Protein AF-A0A954MV92-F1 (afdb_monomer_lite)

Structure (mmCIF, N/CA/C/O backbone):
data_AF-A0A954MV92-F1
#
_entry.id   AF-A0A954MV92-F1
#
loop_
_atom_site.group_PDB
_atom_site.id
_atom_site.type_symbol
_atom_site.label_atom_id
_atom_site.label_alt_id
_atom_site.label_comp_id
_atom_site.label_asym_id
_atom_site.label_entity_id
_atom_site.label_seq_id
_atom_site.pdbx_PDB_ins_code
_atom_site.Cartn_x
_atom_site.Cartn_y
_atom_site.Cartn_z
_atom_site.occupancy
_atom_site.B_iso_or_equiv
_atom_site.auth_seq_id
_atom_site.auth_comp_id
_atom_site.auth_asym_id
_atom_site.auth_atom_id
_atom_site.pdbx_PDB_model_num
ATOM 1 N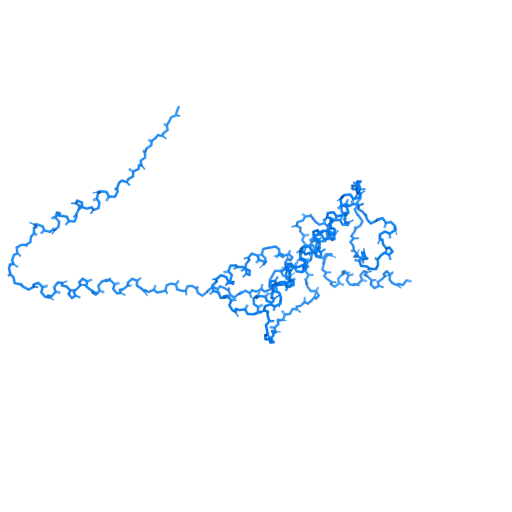 N . MET A 1 1 ? -13.192 48.068 -12.405 1.00 34.94 1 MET A N 1
ATOM 2 C CA . MET A 1 1 ? -14.269 47.411 -11.636 1.00 34.94 1 MET A CA 1
ATOM 3 C C . MET A 1 1 ? -13.689 46.927 -10.321 1.00 34.94 1 MET A C 1
ATOM 5 O O . MET A 1 1 ? -12.694 46.222 -10.346 1.00 34.94 1 MET A O 1
ATOM 9 N N . ASN A 1 2 ? -14.274 47.366 -9.212 1.00 34.81 2 ASN A N 1
ATOM 10 C CA . ASN A 1 2 ? -13.924 47.033 -7.832 1.00 34.81 2 ASN A CA 1
ATOM 11 C C . ASN A 1 2 ? -15.224 46.580 -7.153 1.00 34.81 2 ASN A C 1
ATOM 13 O O . ASN A 1 2 ? -16.259 47.200 -7.416 1.00 34.81 2 ASN A O 1
ATOM 17 N N . PRO A 1 3 ? -15.191 45.554 -6.297 1.00 47.12 3 PRO A N 1
ATOM 18 C CA . PRO A 1 3 ? -15.997 45.641 -5.090 1.00 47.12 3 PRO A CA 1
ATOM 19 C C . PRO A 1 3 ? -15.161 45.329 -3.849 1.00 47.12 3 PRO A C 1
ATOM 21 O O . PRO A 1 3 ? -14.579 44.257 -3.698 1.00 47.12 3 PRO A O 1
ATOM 24 N N . ALA A 1 4 ? -15.158 46.300 -2.943 1.00 39.56 4 ALA A N 1
ATOM 25 C CA . ALA A 1 4 ? -14.585 46.218 -1.620 1.00 39.56 4 ALA A CA 1
ATOM 26 C C . ALA A 1 4 ? -15.717 46.235 -0.575 1.00 39.56 4 ALA A C 1
ATOM 28 O O . ALA A 1 4 ? -16.714 46.926 -0.765 1.00 39.56 4 ALA A O 1
ATOM 29 N N . ILE A 1 5 ? -15.446 45.562 0.550 1.00 39.91 5 ILE A N 1
ATOM 30 C CA . ILE A 1 5 ? -16.011 45.766 1.897 1.00 39.91 5 ILE A CA 1
ATOM 31 C C . ILE A 1 5 ? -17.425 45.211 2.142 1.00 39.91 5 ILE A C 1
ATOM 33 O O . ILE A 1 5 ? -18.396 45.754 1.647 1.00 39.91 5 ILE A O 1
ATOM 37 N N . PHE A 1 6 ? -17.533 44.209 3.027 1.00 40.88 6 PHE A N 1
ATOM 38 C CA . PHE A 1 6 ? -18.289 44.348 4.283 1.00 40.88 6 PHE A CA 1
ATOM 39 C C . PHE A 1 6 ? -17.773 43.352 5.335 1.00 40.88 6 PHE A C 1
ATOM 41 O O . PHE A 1 6 ? -17.957 42.142 5.255 1.00 40.88 6 PHE A O 1
ATOM 48 N N . ARG A 1 7 ? -17.060 43.922 6.308 1.00 39.09 7 ARG A N 1
ATOM 49 C CA . ARG A 1 7 ? -16.603 43.336 7.566 1.00 39.09 7 ARG A CA 1
ATOM 50 C C . ARG A 1 7 ? -17.700 43.693 8.573 1.00 39.09 7 ARG A C 1
ATOM 52 O O . ARG A 1 7 ? -17.793 44.860 8.940 1.00 39.09 7 ARG A O 1
ATOM 59 N N . CYS A 1 8 ? -18.580 42.758 8.927 1.00 36.44 8 CYS A N 1
ATOM 60 C CA . CYS A 1 8 ? -19.615 43.014 9.936 1.00 36.44 8 CYS A CA 1
ATOM 61 C C . CYS A 1 8 ? -19.006 42.828 11.331 1.00 36.44 8 CYS A C 1
ATOM 63 O O . CYS A 1 8 ? -18.479 41.763 11.644 1.00 36.44 8 CYS A O 1
ATOM 65 N N . SER A 1 9 ? -19.015 43.918 12.098 1.00 42.22 9 SER A N 1
ATOM 66 C CA . SER A 1 9 ? -18.450 44.077 13.439 1.00 42.22 9 SER A CA 1
ATOM 67 C C . SER A 1 9 ? -19.306 43.365 14.495 1.00 42.22 9 SER A C 1
ATOM 69 O O . SER A 1 9 ? -20.531 43.455 14.460 1.00 42.22 9 SER A O 1
ATOM 71 N N . GLU A 1 10 ? -18.654 42.715 15.464 1.00 46.00 10 GLU A N 1
ATOM 72 C CA . GLU A 1 10 ? -19.240 42.134 16.689 1.00 46.00 10 GLU A CA 1
ATOM 73 C C . GLU A 1 10 ? -19.944 43.172 17.597 1.00 46.00 10 GLU A C 1
ATOM 75 O O . GLU A 1 10 ? -20.585 42.803 18.580 1.00 46.00 10 GLU A O 1
ATOM 80 N N . GLU A 1 11 ? -19.874 44.468 17.277 1.00 45.06 11 GLU A N 1
ATOM 81 C CA . GLU A 1 11 ? -20.447 45.555 18.085 1.00 45.06 11 GLU A CA 1
ATOM 82 C C . GLU A 1 11 ? -21.962 45.773 17.914 1.00 45.06 11 GLU A C 1
ATOM 84 O O . GLU A 1 11 ? -22.570 46.414 18.768 1.00 45.06 11 GLU A O 1
ATOM 89 N N . GLU A 1 12 ? -22.623 45.235 16.881 1.00 44.38 12 GLU A N 1
ATOM 90 C CA . GLU A 1 12 ? -24.084 45.416 16.732 1.00 44.38 12 GLU A CA 1
ATOM 91 C C . GLU A 1 12 ? -24.916 44.499 17.647 1.00 44.38 12 GLU A C 1
ATOM 93 O O . GLU A 1 12 ? -26.075 44.797 17.944 1.00 44.38 12 GLU A O 1
ATOM 98 N N . ILE A 1 13 ? -24.330 43.414 18.165 1.00 45.84 13 ILE A N 1
ATOM 99 C CA . ILE A 1 13 ? -25.034 42.481 19.060 1.00 45.84 13 ILE A CA 1
ATOM 100 C C . ILE A 1 13 ? -25.105 43.038 20.495 1.00 45.84 13 ILE A C 1
ATOM 102 O O . ILE A 1 13 ? -26.070 42.767 21.213 1.00 45.84 13 ILE A O 1
ATOM 106 N N . SER A 1 14 ? -24.146 43.875 20.911 1.00 43.25 14 SER A N 1
ATOM 107 C CA . SER A 1 14 ? -24.145 44.479 22.254 1.00 43.25 14 SER A CA 1
ATOM 108 C C . SER A 1 14 ? -25.230 45.555 22.412 1.00 43.25 14 SER A C 1
ATOM 110 O O . SER A 1 14 ? -25.904 45.612 23.442 1.00 43.25 14 SER A O 1
ATOM 112 N N . LEU A 1 15 ? -25.481 46.343 21.364 1.00 39.09 15 LEU A N 1
ATOM 113 C CA . LEU A 1 15 ? -26.402 47.486 21.404 1.00 39.09 15 LEU A CA 1
ATOM 114 C C . LEU A 1 15 ? -27.889 47.089 21.374 1.00 39.09 15 LEU A C 1
ATOM 116 O O . LEU A 1 15 ? -28.733 47.826 21.888 1.00 39.09 15 LEU A O 1
ATOM 120 N N . SER A 1 16 ? -28.230 45.903 20.858 1.00 46.19 16 SER A N 1
ATOM 121 C CA . SER A 1 16 ? -29.606 45.383 20.930 1.00 46.19 16 SER A CA 1
ATOM 122 C C . SER A 1 16 ? -29.975 44.853 22.323 1.00 46.19 16 SER A C 1
ATOM 124 O O . SER A 1 16 ? -31.161 44.765 22.647 1.00 46.19 16 SER A O 1
ATOM 126 N N . LEU A 1 17 ? -28.987 44.500 23.152 1.00 40.97 17 LEU A N 1
ATOM 127 C CA . LEU A 1 17 ? -29.206 43.905 24.474 1.00 40.97 17 LEU A CA 1
ATOM 128 C C . LEU A 1 17 ? -29.388 44.959 25.578 1.00 40.97 17 LEU A C 1
ATOM 130 O O . LEU A 1 17 ? -30.185 44.744 26.492 1.00 40.97 17 LEU A O 1
ATOM 134 N N . GLU A 1 18 ? -28.748 46.129 25.472 1.00 43.81 18 GLU A N 1
ATOM 135 C CA . GLU A 1 18 ? -28.977 47.237 26.418 1.00 43.81 18 GLU A CA 1
ATOM 136 C C . GLU A 1 18 ? -30.362 47.883 26.259 1.00 43.81 18 GLU A C 1
ATOM 138 O O . GLU A 1 18 ? -30.950 48.336 27.243 1.00 43.81 18 GLU A O 1
ATOM 143 N N . SER A 1 19 ? -30.938 47.861 25.052 1.00 42.59 19 SER A N 1
ATOM 144 C CA . SER A 1 1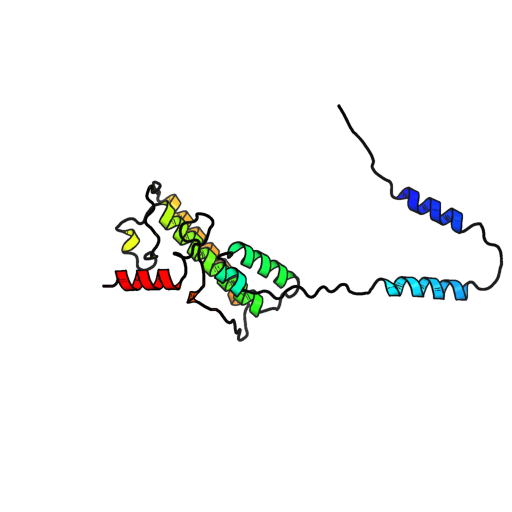9 ? -32.270 48.432 24.800 1.00 42.59 19 SER A CA 1
ATOM 145 C C . SER A 1 19 ? -33.404 47.600 25.426 1.00 42.59 19 SER A C 1
ATOM 147 O O . SER A 1 19 ? -34.416 48.145 25.867 1.00 42.59 19 SER A O 1
ATOM 149 N N . ILE A 1 20 ? -33.211 46.283 25.563 1.00 47.34 20 ILE A N 1
ATOM 150 C CA . ILE A 1 20 ? -34.185 45.368 26.189 1.00 47.34 20 ILE A CA 1
ATOM 151 C C . ILE A 1 20 ? -34.108 45.422 27.730 1.00 47.34 20 ILE A C 1
ATOM 153 O O . ILE A 1 20 ? -35.074 45.087 28.415 1.00 47.34 20 ILE A O 1
ATOM 157 N N . MET A 1 21 ? -33.005 45.920 28.300 1.00 46.44 21 MET A N 1
ATOM 158 C CA . MET A 1 21 ? -32.778 45.978 29.753 1.00 46.44 21 MET A CA 1
ATOM 159 C C . MET A 1 21 ? -33.362 47.219 30.453 1.00 46.44 21 MET A C 1
ATOM 161 O O . MET A 1 21 ? -33.413 47.241 31.682 1.00 46.44 21 MET A O 1
ATOM 165 N N . LEU A 1 22 ? -33.835 48.240 29.723 1.00 47.38 22 LEU A N 1
ATOM 166 C CA . LEU A 1 22 ? -34.255 49.525 30.319 1.00 47.38 22 LEU A CA 1
ATOM 167 C C . LEU A 1 22 ? -35.732 49.913 30.123 1.00 47.38 22 LEU A C 1
ATOM 169 O O . LEU A 1 22 ? -36.125 51.021 30.490 1.00 47.38 22 LEU A O 1
ATOM 173 N N . HIS A 1 23 ? -36.586 49.013 29.629 1.00 46.28 23 HIS A N 1
ATOM 174 C CA . HIS A 1 23 ? -38.035 49.249 29.513 1.00 46.28 23 HIS A CA 1
ATOM 175 C C . HIS A 1 23 ? -38.853 48.125 30.168 1.00 46.28 23 HIS A C 1
ATOM 177 O O . HIS A 1 23 ? -39.516 47.327 29.516 1.00 46.28 23 HIS A O 1
ATOM 183 N N . GLY A 1 24 ? -38.812 48.056 31.499 1.00 38.84 24 GLY A N 1
ATOM 184 C CA . GLY A 1 24 ? -39.608 47.091 32.256 1.00 38.84 24 GLY A CA 1
ATOM 185 C C . GLY A 1 24 ? -39.554 47.353 33.752 1.00 38.84 24 GLY A C 1
ATOM 186 O O . GLY A 1 24 ? -38.627 46.948 34.441 1.00 38.84 24 GLY A O 1
ATOM 187 N N . ALA A 1 25 ? -40.552 48.079 34.241 1.00 41.56 25 ALA A N 1
ATOM 188 C CA . ALA A 1 25 ? -40.759 48.422 35.636 1.00 41.56 25 ALA A CA 1
ATOM 189 C C . ALA A 1 25 ? -40.733 47.215 36.595 1.00 41.56 25 ALA A C 1
ATOM 191 O O . ALA A 1 25 ? -41.127 46.107 36.246 1.00 41.56 25 ALA A O 1
ATOM 192 N N . GLY A 1 26 ? -40.451 47.495 37.870 1.00 39.72 26 GLY A N 1
ATOM 193 C CA . GLY A 1 26 ? -41.111 46.761 38.952 1.00 39.72 26 GLY A CA 1
ATOM 194 C C . GLY A 1 26 ? -40.215 45.867 39.797 1.00 39.72 26 GLY A C 1
ATOM 195 O O . GLY A 1 26 ? -40.054 44.677 39.570 1.00 39.72 26 GLY A O 1
ATOM 196 N N . ARG A 1 27 ? -39.728 46.476 40.875 1.00 54.31 27 ARG A N 1
ATOM 197 C CA . ARG A 1 27 ? -39.269 45.872 42.129 1.00 54.31 27 ARG A CA 1
ATOM 198 C C . ARG A 1 27 ? -40.030 44.573 42.482 1.00 54.31 27 ARG A C 1
ATOM 200 O O . ARG A 1 27 ? -41.251 44.613 42.618 1.00 54.31 27 ARG A O 1
ATOM 207 N N . LYS A 1 28 ? -39.250 43.533 42.825 1.00 51.41 28 LYS A N 1
ATOM 208 C CA . LYS A 1 28 ? -39.566 42.254 43.516 1.00 51.41 28 LYS A CA 1
ATOM 209 C C . LYS A 1 28 ? -39.552 41.026 42.589 1.00 51.41 28 LYS A C 1
ATOM 211 O O . LYS A 1 28 ? -40.401 40.886 41.725 1.00 51.41 28 LYS A O 1
ATOM 216 N N . ASN A 1 29 ? -38.628 40.103 42.890 1.00 49.03 29 ASN A N 1
ATOM 217 C CA . ASN A 1 29 ? -38.515 38.712 42.401 1.00 49.03 29 ASN A CA 1
ATOM 218 C C . ASN A 1 29 ? -37.403 38.410 41.377 1.00 49.03 29 ASN A C 1
ATOM 220 O O . ASN A 1 29 ? -37.578 37.600 40.471 1.00 49.03 29 ASN A O 1
ATOM 224 N N . HIS A 1 30 ? -36.194 38.931 41.617 1.00 47.59 30 HIS A N 1
ATOM 225 C CA . HIS A 1 30 ? -34.980 38.517 40.895 1.00 47.59 30 HIS A CA 1
ATOM 226 C C . HIS A 1 30 ? -34.687 37.007 40.977 1.00 47.59 30 HIS A C 1
ATOM 228 O O . HIS A 1 30 ? -34.034 36.485 40.090 1.00 47.59 30 HIS A O 1
ATOM 234 N N . ARG A 1 31 ? -35.188 36.272 41.982 1.00 52.69 31 ARG A N 1
ATOM 235 C CA . ARG A 1 31 ? -34.883 34.837 42.172 1.00 52.69 31 ARG A CA 1
ATOM 236 C C . ARG A 1 31 ? -35.523 33.907 41.129 1.00 52.69 31 ARG A C 1
ATOM 238 O O . ARG A 1 31 ? -35.029 32.804 40.948 1.00 52.69 31 ARG A O 1
ATOM 245 N N . ILE A 1 32 ? -36.587 34.340 40.450 1.00 52.41 32 ILE A N 1
ATOM 246 C CA . ILE A 1 32 ? -37.316 33.512 39.469 1.00 52.41 32 ILE A CA 1
ATOM 247 C C . ILE A 1 32 ? -36.720 33.682 38.060 1.00 52.41 32 ILE A C 1
ATOM 249 O O . ILE A 1 32 ? -36.726 32.746 37.267 1.00 52.41 32 ILE A O 1
ATOM 253 N N . TRP A 1 33 ? -36.107 34.834 37.776 1.00 43.22 33 TRP A N 1
ATOM 254 C CA . TRP A 1 33 ? -35.488 35.116 36.477 1.00 43.22 33 TRP A CA 1
ATOM 255 C C . TRP A 1 33 ? -34.183 34.340 36.232 1.00 43.22 33 TRP A C 1
ATOM 257 O O . TRP A 1 33 ? -33.943 33.899 35.112 1.00 43.22 33 TRP A O 1
ATOM 267 N N . TRP A 1 34 ? -33.388 34.067 37.276 1.00 46.84 34 TRP A N 1
ATOM 268 C CA . TRP A 1 34 ? -32.207 33.193 37.151 1.00 46.84 34 TRP A CA 1
ATOM 269 C C . TRP A 1 34 ? -32.577 31.733 36.860 1.00 46.84 34 TRP A C 1
ATOM 271 O O . TRP A 1 34 ? -31.829 31.039 36.181 1.00 46.84 34 TRP A O 1
ATOM 281 N N . ALA A 1 35 ? -33.738 31.268 37.333 1.00 47.28 35 ALA A N 1
ATOM 282 C CA . ALA A 1 35 ? -34.172 29.888 37.122 1.00 47.28 35 ALA A CA 1
ATOM 283 C C . ALA A 1 35 ? -34.618 29.626 35.672 1.00 47.28 35 ALA A C 1
ATOM 285 O O . ALA A 1 35 ? -34.406 28.530 35.164 1.00 47.28 35 ALA A O 1
ATOM 286 N N . VAL A 1 36 ? -35.183 30.628 34.986 1.00 49.25 36 VAL A N 1
ATOM 287 C CA . VAL A 1 36 ? -35.589 30.496 33.575 1.00 49.25 36 VAL A CA 1
ATOM 288 C C . VAL A 1 36 ? -34.387 30.643 32.637 1.00 49.25 36 VAL A C 1
ATOM 290 O O . VAL A 1 36 ? -34.263 29.856 31.708 1.00 49.25 36 VAL A O 1
ATOM 293 N N . ALA A 1 37 ? -33.448 31.555 32.921 1.00 46.34 37 ALA A N 1
ATOM 294 C CA . ALA A 1 37 ? -32.213 31.685 32.138 1.00 46.34 37 ALA A CA 1
ATOM 295 C C . ALA A 1 37 ? -31.286 30.457 32.262 1.00 46.34 37 ALA A C 1
ATOM 297 O O . ALA A 1 37 ? -30.623 30.081 31.298 1.00 46.34 37 ALA A O 1
ATOM 298 N N . ALA A 1 38 ? -31.273 29.788 33.421 1.00 44.16 38 ALA A N 1
ATOM 299 C CA . ALA A 1 38 ? -30.536 28.537 33.599 1.00 44.16 38 ALA A CA 1
ATOM 300 C C . ALA A 1 38 ? -31.177 27.347 32.856 1.00 44.16 38 ALA A C 1
ATOM 302 O O . ALA A 1 38 ? -30.475 26.401 32.506 1.00 44.16 38 ALA A O 1
ATOM 303 N N . LEU A 1 39 ? -32.486 27.390 32.576 1.00 41.84 39 LEU A N 1
ATOM 304 C CA . LEU A 1 39 ? -33.193 26.297 31.903 1.00 41.84 39 LEU A CA 1
ATOM 305 C C . LEU A 1 39 ? -33.039 26.337 30.370 1.00 41.84 39 LEU A C 1
ATOM 307 O O . LEU A 1 39 ? -33.040 25.287 29.735 1.00 41.84 39 LEU A O 1
ATOM 311 N N . THR A 1 40 ? -32.839 27.510 29.760 1.00 46.53 40 THR A N 1
ATOM 312 C CA . THR A 1 40 ? -32.663 27.631 28.297 1.00 46.53 40 THR A CA 1
ATOM 313 C C . THR A 1 40 ? -31.261 27.258 27.803 1.00 46.53 40 THR A C 1
ATOM 315 O O . THR A 1 40 ? -31.101 26.893 26.638 1.00 46.53 40 THR A O 1
ATOM 318 N N . VAL A 1 41 ? -30.245 27.287 28.672 1.00 46.53 41 VAL A N 1
ATOM 319 C CA . VAL A 1 41 ? -28.873 26.865 28.319 1.00 46.53 41 VAL A CA 1
ATOM 320 C C . VAL A 1 41 ? -28.728 25.336 28.305 1.00 46.53 41 VAL A C 1
ATOM 322 O O . VAL A 1 41 ? -27.909 24.806 27.562 1.00 46.53 41 VAL A O 1
ATOM 325 N N . ILE A 1 42 ? -29.567 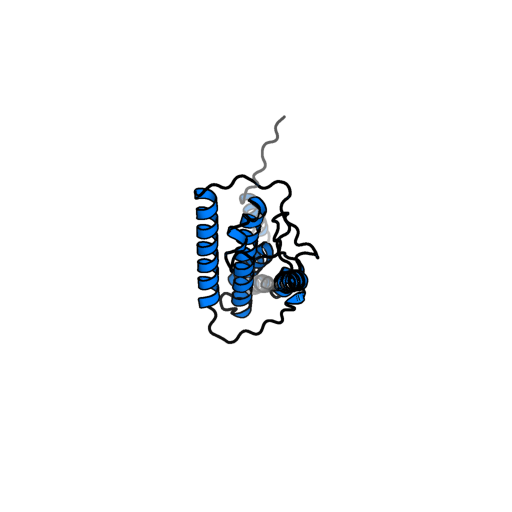24.599 29.040 1.00 47.38 42 ILE A N 1
ATOM 326 C CA . ILE A 1 42 ? -29.472 23.130 29.134 1.00 47.38 42 ILE A CA 1
ATOM 327 C C . ILE A 1 42 ? -30.016 22.419 27.873 1.00 47.38 42 ILE A C 1
ATOM 329 O O . ILE A 1 42 ? -29.654 21.279 27.605 1.00 47.38 42 ILE A O 1
ATOM 333 N N . VAL A 1 43 ? -30.820 23.088 27.039 1.00 47.75 43 VAL A N 1
ATOM 334 C CA . VAL A 1 43 ? -31.471 22.461 25.865 1.00 47.75 43 VAL A CA 1
ATOM 335 C C . VAL A 1 43 ? -30.580 22.405 24.608 1.00 47.75 43 VAL A C 1
ATOM 337 O O . VAL A 1 43 ? -30.904 21.685 23.670 1.00 47.75 43 VAL A O 1
ATOM 340 N N . HIS A 1 44 ? -29.424 23.077 24.576 1.00 48.19 44 HIS A N 1
ATOM 341 C CA . HIS A 1 44 ? -28.535 23.065 23.396 1.00 48.19 44 HIS A CA 1
ATOM 342 C C . HIS A 1 44 ? -27.415 22.005 23.441 1.00 48.19 44 HIS A C 1
ATOM 344 O O . HIS A 1 44 ? -26.606 21.941 22.522 1.00 48.19 44 HIS A O 1
ATOM 350 N N . LEU A 1 45 ? -27.379 21.142 24.463 1.00 52.28 45 LEU A N 1
ATOM 351 C CA . LEU A 1 45 ? -26.452 19.998 24.564 1.00 52.28 45 LEU A CA 1
ATOM 352 C C . LEU A 1 45 ? -27.088 18.680 24.085 1.00 52.28 45 LEU A C 1
ATOM 354 O O . LEU A 1 45 ? -26.727 17.597 24.535 1.00 52.28 45 LEU A O 1
ATOM 358 N N . GLY A 1 46 ? -28.052 18.769 23.166 1.00 46.44 46 GLY A N 1
ATOM 359 C CA . GLY A 1 46 ? -28.531 17.620 22.404 1.00 46.44 46 GLY A CA 1
ATOM 360 C C . GLY A 1 46 ? -27.472 17.207 21.390 1.00 46.44 46 GLY A C 1
ATOM 361 O O . GLY A 1 46 ? -27.426 17.740 20.285 1.00 46.44 46 GLY A O 1
ATOM 362 N N . GLU A 1 47 ? -26.605 16.292 21.808 1.00 51.84 47 GLU A N 1
ATOM 363 C CA . GLU A 1 47 ? -25.611 15.585 21.010 1.00 51.84 47 GLU A CA 1
ATOM 364 C C . GLU A 1 47 ? -26.187 15.144 19.653 1.00 51.84 47 GLU A C 1
ATOM 366 O O . GLU A 1 47 ? -26.842 14.109 19.535 1.00 51.84 47 GLU A O 1
ATOM 371 N N . MET A 1 48 ? -25.876 15.879 18.584 1.00 46.19 48 MET A N 1
ATOM 372 C CA . MET A 1 48 ? -25.834 15.299 17.240 1.00 46.19 48 MET A CA 1
ATOM 373 C C . MET A 1 48 ? -24.562 14.453 17.137 1.00 46.19 48 MET A C 1
ATOM 375 O O . MET A 1 48 ? -23.632 14.771 16.401 1.00 46.19 48 MET A O 1
ATOM 379 N N . SER A 1 49 ? -24.510 13.361 17.901 1.00 50.91 49 SER A N 1
ATOM 380 C CA . SER A 1 49 ? -23.598 12.264 17.603 1.00 50.91 49 SER A CA 1
ATOM 381 C C . SER A 1 49 ? -24.200 11.512 16.421 1.00 50.91 49 SER A C 1
ATOM 383 O O . SER A 1 49 ? -24.930 10.533 16.576 1.00 50.91 49 SER A O 1
ATOM 385 N N . ALA A 1 50 ? -23.980 12.034 15.212 1.00 52.22 50 ALA A N 1
ATOM 386 C CA . ALA A 1 50 ? -24.114 11.213 14.023 1.00 52.22 50 ALA A CA 1
ATOM 387 C C . ALA A 1 50 ? -23.108 10.075 14.200 1.00 52.22 50 ALA A C 1
ATOM 389 O O . ALA A 1 50 ? -21.901 10.321 14.194 1.00 52.22 50 ALA A O 1
ATOM 390 N N . ALA A 1 51 ? -23.603 8.860 14.448 1.00 56.12 51 ALA A N 1
ATOM 391 C CA . ALA A 1 51 ? -22.762 7.677 14.501 1.00 56.12 51 ALA A CA 1
ATOM 392 C C . ALA A 1 51 ? -21.959 7.642 13.197 1.00 56.12 51 ALA A C 1
ATOM 394 O O . ALA A 1 51 ? -22.538 7.497 12.119 1.00 56.12 51 ALA A O 1
ATOM 395 N N . ALA A 1 52 ? -20.652 7.892 13.293 1.00 60.59 52 ALA A N 1
ATOM 396 C CA . ALA A 1 52 ? -19.772 7.854 12.138 1.00 60.59 52 ALA A CA 1
ATOM 397 C C . ALA A 1 52 ? -19.925 6.478 11.487 1.00 60.59 52 ALA A C 1
ATOM 399 O O . ALA A 1 52 ? -19.946 5.471 12.203 1.00 60.59 52 ALA A O 1
ATOM 400 N N . GLU A 1 53 ? -20.069 6.437 10.159 1.00 66.62 53 GLU A N 1
ATOM 401 C CA . GLU A 1 53 ? -20.124 5.154 9.463 1.00 66.62 53 GLU A CA 1
ATOM 402 C C . GLU A 1 53 ? -18.901 4.319 9.867 1.00 66.62 53 GLU A C 1
ATOM 404 O O . GLU A 1 53 ? -17.781 4.850 9.903 1.00 66.62 53 GLU A O 1
ATOM 409 N N . PRO A 1 54 ? -19.105 3.040 10.227 1.00 80.62 54 PRO A N 1
ATOM 410 C CA . PRO A 1 54 ? -18.007 2.174 10.609 1.00 80.62 54 PRO A CA 1
ATOM 411 C C . PRO A 1 54 ? -17.021 2.075 9.446 1.00 80.62 54 PRO A C 1
ATOM 413 O O . PRO A 1 54 ? -17.412 2.029 8.279 1.00 80.62 54 PRO A O 1
ATOM 416 N N . PHE A 1 55 ? -15.730 2.057 9.769 1.00 91.38 55 PHE A N 1
ATOM 417 C CA . PHE A 1 55 ? -14.697 1.843 8.768 1.00 91.38 55 PHE A CA 1
ATOM 418 C C . PHE A 1 55 ? -14.909 0.483 8.096 1.00 91.38 55 PHE A C 1
ATOM 420 O O . PHE A 1 55 ? -14.837 -0.559 8.746 1.00 91.38 55 PHE A O 1
ATOM 427 N N . ASP A 1 56 ? -15.150 0.511 6.791 1.00 93.19 56 ASP A N 1
ATOM 428 C CA . ASP A 1 56 ? -15.304 -0.680 5.968 1.00 93.19 56 ASP A CA 1
ATOM 429 C C . ASP A 1 56 ? -14.048 -0.857 5.112 1.00 93.19 56 ASP A C 1
ATOM 431 O O . ASP A 1 56 ? -13.871 -0.175 4.101 1.00 93.19 56 ASP A O 1
ATOM 435 N N . LEU A 1 57 ? -13.157 -1.756 5.541 1.00 95.56 57 LEU A N 1
ATOM 436 C CA . LEU A 1 57 ? -11.951 -2.099 4.787 1.00 95.56 57 LEU A CA 1
ATOM 437 C C . LEU A 1 57 ? -12.305 -2.650 3.400 1.00 95.56 57 LEU A C 1
ATOM 439 O O . LEU A 1 57 ? -11.659 -2.310 2.409 1.00 95.56 57 LEU A O 1
ATOM 443 N N . GLU A 1 58 ? -13.321 -3.507 3.336 1.00 94.62 58 GLU A N 1
ATOM 444 C CA . GLU A 1 58 ? -13.656 -4.269 2.141 1.00 94.62 58 GLU A CA 1
ATOM 445 C C . GLU A 1 58 ? -14.154 -3.356 1.024 1.00 94.62 58 GLU A C 1
ATOM 447 O O . GLU A 1 58 ? -13.773 -3.542 -0.127 1.00 94.62 58 GLU A O 1
ATOM 452 N N . LYS A 1 59 ? -14.876 -2.283 1.366 1.00 94.75 59 LYS A N 1
ATOM 453 C CA . LYS A 1 59 ? -15.235 -1.214 0.424 1.00 94.75 59 LYS A CA 1
ATOM 454 C C . LYS A 1 59 ? -14.029 -0.670 -0.346 1.00 94.75 59 LYS A C 1
ATOM 456 O O . LYS A 1 59 ? -14.124 -0.474 -1.557 1.00 94.75 59 LYS A O 1
ATOM 461 N N . TYR A 1 60 ? -12.913 -0.394 0.330 1.00 96.00 60 TYR A N 1
ATOM 462 C CA . TYR A 1 60 ? -11.724 0.174 -0.317 1.00 96.00 60 TYR A CA 1
ATOM 463 C C . TYR A 1 60 ? -10.959 -0.874 -1.123 1.00 96.00 60 TYR A C 1
ATOM 465 O O . TYR A 1 60 ? -10.488 -0.570 -2.215 1.00 96.00 60 TYR A O 1
ATOM 473 N N . LEU A 1 61 ? -10.901 -2.112 -0.627 1.00 96.19 61 LEU A N 1
ATOM 474 C CA . LEU A 1 61 ? -10.276 -3.228 -1.335 1.00 96.19 61 LEU A CA 1
ATOM 475 C C . LEU A 1 61 ? -11.039 -3.613 -2.610 1.00 96.19 61 LEU A C 1
ATOM 477 O O . LEU A 1 61 ? -10.428 -3.816 -3.654 1.00 96.19 61 LEU A O 1
ATOM 481 N N . ASP A 1 62 ? -12.369 -3.676 -2.550 1.00 94.56 62 ASP A N 1
ATOM 482 C CA . ASP A 1 62 ? -13.225 -4.079 -3.672 1.00 94.56 62 ASP A CA 1
ATOM 483 C C . ASP A 1 62 ? -13.310 -3.019 -4.774 1.00 94.56 62 ASP A C 1
ATOM 485 O O . ASP A 1 62 ? -13.704 -3.342 -5.896 1.00 94.56 62 ASP A O 1
ATOM 489 N N . THR A 1 63 ? -12.971 -1.764 -4.456 1.00 94.12 63 THR A N 1
ATOM 490 C CA . THR A 1 63 ? -12.985 -0.629 -5.393 1.00 94.12 63 THR A CA 1
ATOM 491 C C . THR A 1 63 ? -11.592 -0.164 -5.819 1.00 94.12 63 THR A C 1
ATOM 493 O O . THR A 1 63 ? -11.503 0.744 -6.641 1.00 94.12 63 THR A O 1
ATOM 496 N N . GLY A 1 64 ? 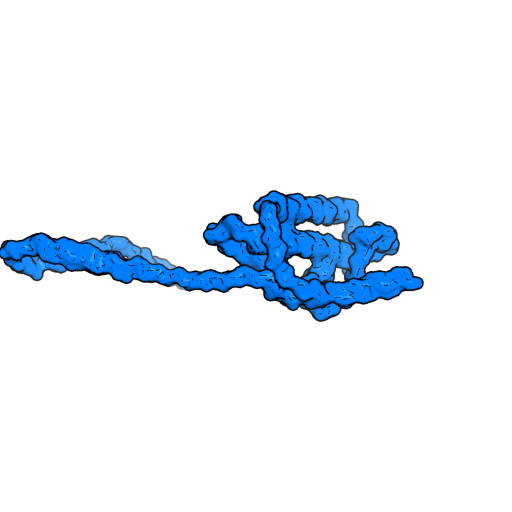-10.519 -0.744 -5.265 1.00 94.38 64 GLY A N 1
ATOM 497 C CA . GLY A 1 64 ? -9.134 -0.315 -5.513 1.00 94.38 64 GLY A CA 1
ATOM 498 C C . GLY A 1 64 ? -8.808 1.080 -4.970 1.00 94.38 64 GLY A C 1
ATOM 499 O O . GLY A 1 64 ? -7.816 1.696 -5.338 1.00 94.38 64 GLY A O 1
ATOM 500 N N . LYS A 1 65 ? -9.647 1.608 -4.076 1.00 95.69 65 LYS A N 1
ATOM 501 C CA . LYS A 1 65 ? -9.550 2.957 -3.505 1.00 95.69 65 LYS A CA 1
ATOM 502 C C . LYS A 1 65 ? -8.607 3.001 -2.306 1.00 95.69 65 LYS A C 1
ATOM 504 O O . LYS A 1 65 ? -8.965 3.460 -1.217 1.00 95.69 65 LYS A O 1
ATOM 509 N N . ILE A 1 66 ? -7.402 2.457 -2.477 1.00 96.62 66 ILE A N 1
ATOM 510 C CA . ILE A 1 66 ? -6.482 2.162 -1.372 1.00 96.62 66 ILE A CA 1
ATOM 511 C C . ILE A 1 66 ? -6.055 3.442 -0.645 1.00 96.62 66 ILE A C 1
ATOM 513 O O . ILE A 1 66 ? -6.169 3.531 0.580 1.00 96.62 66 ILE A O 1
ATOM 517 N N . ALA A 1 67 ? -5.630 4.466 -1.391 1.00 96.31 67 ALA A N 1
ATOM 518 C CA . ALA A 1 67 ? -5.208 5.746 -0.821 1.00 96.31 67 ALA A CA 1
ATOM 519 C C . ALA A 1 67 ? -6.335 6.437 -0.033 1.00 96.31 67 ALA A C 1
ATOM 521 O O . ALA A 1 67 ? -6.110 6.944 1.067 1.00 96.31 67 ALA A O 1
ATOM 522 N N . GLU A 1 68 ? -7.560 6.418 -0.565 1.00 96.56 68 GLU A N 1
ATOM 523 C CA . GLU A 1 68 ? -8.732 6.991 0.103 1.00 96.56 68 GLU A CA 1
ATOM 524 C C . GLU A 1 68 ? -9.085 6.211 1.376 1.00 96.56 68 GLU A C 1
ATOM 526 O O . GLU A 1 68 ? -9.461 6.814 2.382 1.00 96.56 68 GLU A O 1
ATOM 531 N N . GLY A 1 69 ? -8.902 4.888 1.370 1.00 97.12 69 GLY A N 1
ATOM 532 C CA . GLY A 1 69 ? -9.100 4.045 2.545 1.00 97.12 69 GLY A CA 1
ATOM 533 C C . GLY A 1 69 ? -8.120 4.344 3.679 1.00 97.12 69 GLY A C 1
ATOM 534 O O . GLY A 1 69 ? -8.529 4.371 4.840 1.00 97.12 69 GLY A O 1
ATOM 535 N N . ILE A 1 70 ? -6.852 4.637 3.369 1.00 98.19 70 ILE A N 1
ATOM 536 C CA . ILE A 1 70 ? -5.855 5.042 4.378 1.00 98.19 70 ILE A CA 1
ATOM 537 C C . ILE A 1 70 ? -6.284 6.354 5.047 1.00 98.19 70 ILE A C 1
ATOM 539 O O . ILE A 1 70 ? -6.291 6.443 6.275 1.00 98.19 70 ILE A O 1
ATOM 543 N N . VAL A 1 71 ? -6.704 7.345 4.252 1.00 98.00 71 VAL A N 1
ATOM 544 C CA . VAL A 1 71 ? -7.202 8.633 4.764 1.00 98.00 71 VAL A CA 1
ATOM 545 C C . VAL A 1 71 ? -8.451 8.435 5.625 1.00 98.00 71 VAL A C 1
ATOM 547 O O . VAL A 1 71 ? -8.554 9.004 6.711 1.00 98.00 71 VAL A O 1
ATOM 550 N N . ALA A 1 72 ? -9.391 7.600 5.180 1.00 97.19 72 ALA A N 1
ATOM 551 C CA . ALA A 1 72 ? -10.594 7.300 5.946 1.00 97.19 72 ALA A CA 1
ATOM 552 C C . ALA A 1 72 ? -10.278 6.606 7.281 1.00 97.19 72 ALA A C 1
ATOM 554 O O . ALA A 1 72 ? -10.873 6.950 8.304 1.00 97.19 72 ALA A O 1
ATOM 555 N N . ALA A 1 73 ? -9.323 5.672 7.295 1.00 97.44 73 ALA A N 1
ATOM 556 C CA . ALA A 1 73 ? -8.870 5.026 8.522 1.00 97.44 73 ALA A CA 1
ATOM 557 C C . ALA A 1 73 ? -8.223 6.031 9.488 1.00 97.44 73 ALA A C 1
ATOM 559 O O . ALA A 1 73 ? -8.496 5.985 10.686 1.00 97.44 73 ALA A O 1
ATOM 560 N N . ASP A 1 74 ? -7.427 6.977 8.980 1.00 97.44 74 ASP A N 1
ATOM 561 C CA . ASP A 1 74 ? -6.851 8.056 9.791 1.00 97.44 74 ASP A CA 1
ATOM 562 C C . ASP A 1 74 ? -7.923 8.940 10.433 1.00 97.44 74 ASP A C 1
ATOM 564 O O . ASP A 1 74 ? -7.833 9.261 11.619 1.00 97.44 74 ASP A O 1
ATOM 568 N N . GLU A 1 75 ? -8.972 9.298 9.692 1.00 96.19 75 GLU A N 1
ATOM 569 C CA . GLU A 1 75 ? -10.094 10.064 10.241 1.00 96.19 75 GLU A CA 1
ATOM 570 C C . GLU A 1 75 ? -10.838 9.314 11.350 1.00 96.19 75 GLU A C 1
ATOM 572 O O . GLU A 1 75 ? -11.268 9.921 12.333 1.00 96.19 75 GLU A O 1
ATOM 577 N N . VAL A 1 76 ? -10.982 7.994 11.222 1.00 95.62 76 VAL A N 1
ATOM 578 C CA . VAL A 1 76 ? -11.599 7.164 12.262 1.00 95.62 76 VAL A CA 1
ATOM 579 C C . VAL A 1 76 ? -10.690 7.073 13.488 1.00 95.62 76 VAL A C 1
ATOM 581 O O . VAL A 1 76 ? -11.141 7.367 14.594 1.00 95.62 76 VAL A O 1
ATOM 584 N N . LEU A 1 77 ? -9.395 6.800 13.309 1.00 96.00 77 LEU A N 1
ATOM 585 C CA . LEU A 1 77 ? -8.425 6.690 14.406 1.00 96.00 77 LEU A CA 1
ATOM 586 C C . LEU A 1 77 ? -8.208 8.004 15.172 1.00 96.00 77 LEU A C 1
ATOM 588 O O . LEU A 1 77 ? -7.845 7.966 16.344 1.00 96.00 77 LEU A O 1
ATOM 592 N N . LYS A 1 78 ? -8.479 9.173 14.577 1.00 96.00 78 LYS A N 1
ATOM 593 C CA . LYS A 1 78 ? -8.513 10.447 15.327 1.00 96.00 78 LYS A CA 1
ATOM 594 C C . LYS A 1 78 ? -9.595 10.465 16.411 1.00 96.00 78 LYS A C 1
ATOM 596 O O . LYS A 1 78 ? -9.422 11.132 17.427 1.00 96.00 78 LYS A O 1
ATOM 601 N N . ARG A 1 79 ? -10.715 9.771 16.186 1.00 94.44 79 ARG A N 1
ATOM 602 C CA . ARG A 1 79 ? -11.858 9.693 17.115 1.00 94.44 79 ARG A CA 1
ATOM 603 C C . ARG A 1 79 ? -11.756 8.486 18.040 1.00 94.44 79 ARG A C 1
ATOM 605 O O . ARG A 1 79 ? -12.117 8.579 19.208 1.00 94.44 79 ARG A O 1
ATOM 612 N N . THR A 1 80 ? -11.260 7.370 17.516 1.00 94.00 80 THR A N 1
ATOM 613 C CA . THR A 1 80 ? -11.121 6.095 18.225 1.00 94.00 80 THR A CA 1
ATOM 614 C C . THR A 1 80 ? -9.676 5.604 18.125 1.00 94.00 80 THR A C 1
ATOM 616 O O . THR A 1 80 ? -9.395 4.654 17.392 1.00 94.00 80 THR A O 1
ATOM 619 N N . PRO A 1 81 ? -8.728 6.252 18.830 1.00 94.00 81 PRO A N 1
ATOM 620 C CA . PRO A 1 81 ? -7.306 5.951 18.681 1.00 94.00 81 PRO A CA 1
ATOM 621 C C . PRO A 1 81 ? -6.972 4.503 19.029 1.00 94.00 81 PRO A C 1
ATOM 623 O O . PRO A 1 81 ? -6.095 3.929 18.396 1.00 94.00 81 PRO A O 1
ATOM 626 N N . ASP A 1 82 ? -7.691 3.879 19.956 1.00 93.75 82 ASP A N 1
ATOM 627 C CA . ASP A 1 82 ? -7.422 2.507 20.397 1.00 93.75 82 ASP A CA 1
ATOM 628 C C . ASP A 1 82 ? -8.160 1.435 19.572 1.00 93.75 82 ASP A C 1
ATOM 630 O O . ASP A 1 82 ? -8.146 0.261 19.935 1.00 93.75 82 ASP A O 1
ATOM 634 N N . ASP A 1 83 ? -8.800 1.806 18.453 1.00 95.06 83 ASP A N 1
ATOM 635 C CA . ASP A 1 83 ? -9.458 0.838 17.568 1.00 95.06 83 ASP A CA 1
ATOM 636 C C . ASP A 1 83 ? -8.422 0.016 16.785 1.00 95.06 83 ASP A C 1
ATOM 638 O O . ASP A 1 83 ? -7.904 0.416 15.735 1.00 95.06 83 ASP A O 1
ATOM 642 N N . GLU A 1 84 ? -8.106 -1.163 17.319 1.00 95.94 84 GLU A N 1
ATOM 643 C CA . GLU A 1 84 ? -7.162 -2.101 16.715 1.00 95.94 84 GLU A CA 1
ATOM 644 C C . GLU A 1 84 ? -7.634 -2.641 15.360 1.00 95.94 84 GLU A C 1
ATOM 646 O O . GLU A 1 84 ? -6.797 -2.921 14.502 1.00 95.94 84 GLU A O 1
ATOM 651 N N . THR A 1 85 ? -8.947 -2.753 15.128 1.00 95.56 85 THR A N 1
ATOM 652 C CA . THR A 1 85 ? -9.486 -3.280 13.863 1.00 95.56 85 THR A CA 1
ATOM 653 C C . THR A 1 85 ? -9.266 -2.284 12.735 1.00 95.56 85 THR A C 1
ATOM 655 O O . THR A 1 85 ? -8.763 -2.647 11.669 1.00 95.56 85 THR A O 1
ATOM 658 N N . VAL A 1 86 ? -9.563 -1.008 12.985 1.00 96.50 86 VAL A N 1
ATOM 659 C CA . VAL A 1 86 ? -9.298 0.078 12.033 1.00 96.50 86 VAL A CA 1
ATOM 660 C C . VAL A 1 86 ? -7.799 0.230 11.804 1.00 96.50 86 VAL A C 1
ATOM 662 O O . VAL A 1 86 ? -7.357 0.386 10.667 1.00 96.50 86 VAL A O 1
ATOM 665 N N . ARG A 1 87 ? -6.994 0.137 12.867 1.00 97.50 87 ARG A N 1
ATOM 666 C CA . ARG A 1 87 ? -5.535 0.222 12.763 1.00 97.50 87 ARG A CA 1
ATOM 667 C C . ARG A 1 87 ? -4.942 -0.918 11.942 1.00 97.50 87 ARG A C 1
ATOM 669 O O . ARG A 1 87 ? -4.074 -0.676 11.105 1.00 97.50 87 ARG A O 1
ATOM 676 N N . PHE A 1 88 ? -5.427 -2.139 12.147 1.00 97.44 88 PHE A N 1
ATOM 677 C CA . PHE A 1 88 ? -5.049 -3.287 11.335 1.00 97.44 88 PHE A CA 1
ATOM 678 C C . PHE A 1 88 ? -5.443 -3.074 9.870 1.00 97.44 88 PHE A C 1
ATOM 680 O O . PHE A 1 88 ? -4.601 -3.209 8.985 1.00 97.44 88 PHE A O 1
ATOM 687 N N . GLY A 1 89 ? -6.687 -2.654 9.611 1.00 96.81 89 GLY A N 1
ATOM 688 C CA . GLY A 1 89 ? -7.161 -2.344 8.261 1.00 96.81 89 GLY A CA 1
ATOM 689 C C . GLY A 1 89 ? -6.326 -1.264 7.565 1.00 96.81 89 GLY A C 1
ATOM 690 O O . GLY A 1 89 ? -5.943 -1.443 6.410 1.00 96.81 89 GLY A O 1
ATOM 691 N N . LYS A 1 90 ? -5.952 -0.193 8.278 1.00 97.94 90 LYS A N 1
ATOM 692 C CA . LYS A 1 90 ? -5.016 0.827 7.783 1.00 97.94 90 LYS A CA 1
ATOM 693 C C . LYS A 1 90 ? -3.683 0.208 7.368 1.00 97.94 90 LYS A C 1
ATOM 695 O O . LYS A 1 90 ? -3.198 0.508 6.284 1.00 97.94 90 LYS A O 1
ATOM 700 N N . GLY A 1 91 ? -3.108 -0.651 8.209 1.00 98.06 91 GLY A N 1
ATOM 701 C CA . GLY A 1 91 ? -1.851 -1.331 7.904 1.00 98.06 91 GLY A CA 1
ATOM 702 C C . GLY A 1 91 ? -1.941 -2.205 6.650 1.00 98.06 91 GLY A C 1
ATOM 703 O O . GLY A 1 91 ? -1.041 -2.167 5.820 1.00 98.06 91 GLY A O 1
ATOM 704 N N . ILE A 1 92 ? -3.049 -2.926 6.449 1.00 97.25 92 ILE A N 1
ATOM 705 C CA . ILE A 1 92 ? -3.277 -3.689 5.210 1.00 97.25 92 ILE A CA 1
ATOM 706 C C . ILE A 1 92 ? -3.311 -2.768 3.985 1.00 97.25 92 ILE A C 1
ATOM 708 O O . ILE A 1 92 ? -2.649 -3.054 2.991 1.00 97.25 92 ILE A O 1
ATOM 712 N N . LEU A 1 93 ? -4.034 -1.647 4.054 1.00 98.12 93 LEU A N 1
ATOM 713 C CA . LEU A 1 93 ? -4.098 -0.691 2.945 1.00 98.12 93 LEU A CA 1
ATOM 714 C C . LEU A 1 93 ? -2.740 -0.037 2.660 1.00 98.12 93 LEU A C 1
ATOM 716 O O . LEU A 1 93 ? -2.369 0.102 1.501 1.00 98.12 93 LEU A O 1
ATOM 720 N N . GLN A 1 94 ? -1.975 0.321 3.696 1.00 98.62 94 GLN A N 1
ATOM 721 C CA . GLN A 1 94 ? -0.619 0.855 3.532 1.00 98.62 94 GLN A CA 1
ATOM 722 C C . GLN A 1 94 ? 0.288 -0.146 2.820 1.00 98.62 94 GLN A C 1
ATOM 724 O O . GLN A 1 94 ? 0.943 0.222 1.852 1.00 98.62 94 GLN A O 1
ATOM 729 N N . PHE A 1 95 ? 0.262 -1.413 3.238 1.00 97.44 95 PHE A N 1
ATOM 730 C CA . PHE A 1 95 ? 1.041 -2.466 2.596 1.00 97.44 95 PHE A CA 1
ATOM 731 C C . PHE A 1 95 ? 0.680 -2.628 1.115 1.00 97.44 95 PHE A C 1
ATOM 733 O O . PHE A 1 95 ? 1.568 -2.677 0.265 1.00 97.44 95 PHE A O 1
ATOM 740 N N . LEU A 1 96 ? -0.617 -2.692 0.796 1.00 95.75 96 LEU A N 1
ATOM 741 C CA . LEU A 1 96 ? -1.078 -2.822 -0.587 1.00 95.75 96 LEU A CA 1
ATOM 742 C C . LEU A 1 96 ? -0.681 -1.609 -1.434 1.00 95.75 96 LEU A C 1
ATOM 744 O O . LEU A 1 96 ? -0.210 -1.792 -2.552 1.00 95.75 96 LEU A O 1
ATOM 748 N N . GLN A 1 97 ? -0.764 -0.397 -0.883 1.00 97.25 97 GLN A N 1
ATOM 749 C CA . GLN A 1 97 ? -0.291 0.808 -1.562 1.00 97.25 97 GLN A CA 1
ATOM 750 C C . GLN A 1 97 ? 1.218 0.753 -1.858 1.00 97.25 97 GLN A C 1
ATOM 752 O O . GLN A 1 97 ? 1.647 1.197 -2.923 1.00 97.25 97 GLN A O 1
ATOM 757 N N . SER A 1 98 ? 2.039 0.202 -0.957 1.00 96.19 98 SER A N 1
ATOM 758 C CA . SER A 1 98 ? 3.475 0.002 -1.213 1.00 96.19 98 SER A CA 1
ATOM 759 C C . SER A 1 98 ? 3.712 -0.937 -2.397 1.00 96.19 98 SER A C 1
ATOM 761 O O . SER A 1 98 ? 4.608 -0.709 -3.212 1.00 96.19 98 SER A O 1
ATOM 763 N N . VAL A 1 99 ? 2.899 -1.994 -2.506 1.00 92.12 99 VAL A N 1
ATOM 764 C CA . VAL A 1 99 ? 2.953 -2.948 -3.621 1.00 92.12 99 VAL A CA 1
ATOM 765 C C . VAL A 1 99 ? 2.511 -2.290 -4.929 1.00 92.12 99 VAL A C 1
ATOM 767 O O . VAL A 1 99 ? 3.187 -2.478 -5.938 1.00 92.12 99 VAL A O 1
ATOM 770 N N . GLU A 1 100 ? 1.439 -1.491 -4.916 1.00 93.25 100 GLU A N 1
ATOM 771 C CA . GLU A 1 100 ? 0.998 -0.705 -6.078 1.00 93.25 100 GLU A CA 1
ATOM 772 C C . GLU A 1 100 ? 2.115 0.220 -6.562 1.00 93.25 100 GLU A C 1
ATOM 774 O O . GLU A 1 100 ? 2.541 0.110 -7.706 1.00 93.25 100 GLU A O 1
ATOM 779 N N . LYS A 1 101 ? 2.691 1.049 -5.686 1.00 94.06 101 LYS A N 1
ATOM 780 C CA . LYS A 1 101 ? 3.781 1.968 -6.058 1.00 94.06 101 LYS A CA 1
ATOM 781 C C . LYS A 1 101 ? 4.993 1.246 -6.652 1.00 94.06 101 LYS A C 1
ATOM 783 O O . LYS A 1 101 ? 5.572 1.719 -7.632 1.00 94.06 101 LYS A O 1
ATOM 788 N N . LEU A 1 102 ? 5.381 0.099 -6.084 1.00 91.19 102 LEU A N 1
ATOM 789 C CA . LEU A 1 102 ? 6.444 -0.732 -6.652 1.00 91.19 102 LEU A CA 1
ATOM 790 C C . LEU A 1 102 ? 6.050 -1.237 -8.046 1.00 91.19 102 LEU A C 1
ATOM 792 O O . LEU A 1 102 ? 6.830 -1.104 -8.987 1.00 91.19 102 LEU A O 1
ATOM 796 N N . SER A 1 103 ? 4.849 -1.800 -8.184 1.00 88.50 103 SER A N 1
ATOM 797 C CA . SER A 1 103 ? 4.330 -2.316 -9.454 1.00 88.50 103 SER A CA 1
ATOM 798 C C . SER A 1 103 ? 4.307 -1.238 -10.535 1.00 88.50 103 SER A C 1
ATOM 800 O O . SER A 1 103 ? 4.809 -1.458 -11.633 1.00 88.50 103 SER A O 1
ATOM 802 N N . GLN A 1 104 ? 3.818 -0.050 -10.198 1.00 90.88 104 GLN A N 1
ATOM 803 C CA . GLN A 1 104 ? 3.744 1.108 -11.083 1.00 90.88 104 GLN A CA 1
ATOM 804 C C . GLN A 1 104 ? 5.138 1.556 -11.529 1.00 90.88 104 GLN A C 1
ATOM 806 O O . GLN A 1 104 ? 5.366 1.843 -12.705 1.00 90.88 104 GLN A O 1
ATOM 811 N N . GLY A 1 105 ? 6.106 1.549 -10.608 1.00 89.50 105 GLY A N 1
ATOM 812 C CA . GLY A 1 105 ? 7.509 1.783 -10.929 1.00 89.50 105 GLY A CA 1
ATOM 813 C C . GLY A 1 105 ? 8.055 0.771 -11.942 1.00 89.50 105 GLY A C 1
ATOM 814 O O . GLY A 1 105 ? 8.706 1.154 -12.914 1.00 89.50 105 GLY A O 1
ATOM 815 N N . LEU A 1 106 ? 7.760 -0.517 -11.754 1.00 85.62 106 LEU A N 1
ATOM 816 C CA . LEU A 1 106 ? 8.173 -1.583 -12.675 1.00 85.62 106 LEU A CA 1
ATOM 817 C C . LEU A 1 106 ? 7.454 -1.503 -14.030 1.00 85.62 106 LEU A C 1
ATOM 819 O O . LEU A 1 106 ? 8.066 -1.783 -15.062 1.00 85.62 106 LEU A O 1
ATOM 823 N N . TYR A 1 107 ? 6.182 -1.104 -14.040 1.00 86.25 107 TYR A N 1
ATOM 824 C CA . TYR A 1 107 ? 5.402 -0.885 -15.255 1.00 86.25 107 TYR A CA 1
ATOM 825 C C . TYR A 1 107 ? 5.973 0.271 -16.082 1.00 86.25 107 TYR A C 1
ATOM 827 O O . TYR A 1 107 ? 6.248 0.111 -17.273 1.00 86.25 107 TYR A O 1
ATOM 835 N N . ARG A 1 108 ? 6.243 1.415 -15.440 1.00 87.69 108 ARG A N 1
ATOM 836 C CA . ARG A 1 108 ? 6.761 2.635 -16.078 1.00 87.69 108 ARG A CA 1
ATOM 837 C C . ARG A 1 108 ? 8.040 2.392 -16.880 1.00 87.69 108 ARG A C 1
ATOM 839 O O . ARG A 1 108 ? 8.147 2.844 -18.016 1.00 87.69 108 ARG A O 1
ATOM 846 N N . TYR A 1 109 ? 8.986 1.646 -16.319 1.00 82.88 109 TYR A N 1
ATOM 847 C CA . TYR A 1 109 ? 10.269 1.356 -16.974 1.00 82.88 109 TYR A CA 1
ATOM 848 C C . TYR A 1 109 ? 10.246 0.103 -17.858 1.00 82.88 109 TYR A C 1
ATOM 850 O O . TYR A 1 109 ? 11.217 -0.188 -18.557 1.00 82.88 109 TYR A O 1
ATOM 858 N N . GLY A 1 110 ? 9.138 -0.639 -17.836 1.00 71.69 110 GLY A N 1
ATOM 859 C CA . GLY A 1 110 ? 9.008 -1.939 -18.470 1.00 71.69 110 GLY A CA 1
ATOM 860 C C . GLY A 1 110 ? 9.830 -3.022 -17.753 1.00 71.69 110 GLY A C 1
ATOM 861 O O . GLY A 1 110 ? 10.942 -2.787 -17.271 1.00 71.69 110 GLY A O 1
ATOM 862 N N . PRO A 1 111 ? 9.333 -4.265 -17.694 1.00 63.19 111 PRO A N 1
ATOM 863 C CA . PRO A 1 111 ? 10.101 -5.354 -17.116 1.00 63.19 111 PRO A CA 1
ATOM 864 C C . PRO A 1 111 ? 11.316 -5.658 -18.003 1.00 63.19 111 PRO A C 1
ATOM 866 O O . PRO A 1 111 ? 11.183 -6.246 -19.080 1.00 63.19 111 PRO A O 1
ATOM 869 N N . SER A 1 112 ? 12.524 -5.311 -17.548 1.00 59.66 112 SER A N 1
ATOM 870 C CA . SER A 1 112 ? 13.733 -5.833 -18.188 1.00 59.66 112 SER A CA 1
ATOM 871 C C . SER A 1 112 ? 13.735 -7.365 -18.081 1.00 59.66 112 SER A C 1
ATOM 873 O O . SER A 1 112 ? 13.288 -7.940 -17.083 1.00 59.66 112 SER A O 1
ATOM 875 N N . GLN A 1 113 ? 14.230 -8.056 -19.113 1.00 59.66 113 GLN A N 1
ATOM 876 C CA . GLN A 1 113 ? 14.345 -9.526 -19.119 1.00 59.66 113 GLN A CA 1
ATOM 877 C C . GLN A 1 113 ? 15.081 -10.043 -17.865 1.00 59.66 113 GLN A C 1
ATOM 879 O O . GLN A 1 113 ? 14.772 -11.115 -17.351 1.00 59.66 113 GLN A O 1
ATOM 884 N N . GLN A 1 114 ? 16.019 -9.251 -17.342 1.00 60.03 114 GLN A N 1
ATOM 885 C CA . GLN A 1 114 ? 16.777 -9.514 -16.124 1.00 60.03 114 GLN A CA 1
ATOM 886 C C . GLN A 1 114 ? 15.962 -9.248 -14.847 1.00 60.03 114 GLN A C 1
ATOM 888 O O . GLN A 1 114 ? 16.045 -10.043 -13.915 1.00 60.03 114 GLN A O 1
ATOM 893 N N . ALA A 1 115 ? 15.133 -8.198 -14.793 1.00 62.25 115 ALA A N 1
ATOM 894 C CA . ALA A 1 115 ? 14.268 -7.925 -13.639 1.00 62.25 115 ALA A CA 1
ATOM 895 C C . ALA A 1 115 ? 13.262 -9.061 -13.392 1.00 62.25 115 ALA A C 1
ATOM 897 O O . ALA A 1 115 ? 13.044 -9.441 -12.246 1.00 62.25 115 ALA A O 1
ATOM 898 N N . ARG A 1 116 ? 12.742 -9.697 -14.454 1.00 63.88 116 ARG A N 1
ATOM 899 C CA . ARG A 1 116 ? 11.862 -10.883 -14.353 1.00 63.88 116 ARG A CA 1
ATOM 900 C C . ARG A 1 116 ? 12.534 -12.100 -13.696 1.00 63.88 116 ARG A C 1
ATOM 902 O O . ARG A 1 116 ? 11.851 -13.018 -13.237 1.00 63.88 116 ARG A O 1
ATOM 909 N N . GLN A 1 117 ? 13.867 -12.134 -13.629 1.00 65.69 117 GLN A N 1
ATOM 910 C CA . GLN A 1 117 ? 14.592 -13.218 -12.960 1.00 65.69 117 GLN A CA 1
ATOM 911 C C . GLN A 1 117 ? 14.540 -13.090 -11.435 1.00 65.69 117 GLN A C 1
ATOM 913 O O . GLN A 1 117 ? 14.589 -14.116 -10.751 1.00 65.69 117 GLN A O 1
ATOM 918 N N . LEU A 1 118 ? 14.375 -11.871 -10.907 1.00 66.50 118 LEU A N 1
ATOM 919 C CA . LEU A 1 118 ? 14.265 -11.618 -9.473 1.00 66.50 118 LEU A CA 1
ATOM 920 C C . LEU A 1 118 ? 12.899 -12.108 -8.960 1.00 66.50 118 LEU A C 1
ATOM 922 O O . LEU A 1 118 ? 11.873 -11.613 -9.424 1.00 66.50 118 LEU A O 1
ATOM 926 N N . PRO A 1 119 ? 12.851 -13.059 -8.005 1.00 63.38 119 PRO A N 1
ATOM 927 C CA . PRO A 1 119 ? 11.602 -13.707 -7.587 1.00 63.38 119 PRO A CA 1
ATOM 928 C C . PRO A 1 119 ? 10.516 -12.738 -7.108 1.00 63.38 119 PRO A C 1
ATOM 930 O O . PRO A 1 119 ? 9.336 -12.977 -7.336 1.00 63.38 119 PRO A O 1
ATOM 933 N N . PHE A 1 120 ? 10.919 -11.638 -6.474 1.00 62.16 120 PHE A N 1
ATOM 934 C CA . PHE A 1 120 ? 10.029 -10.623 -5.907 1.00 62.16 120 PHE A CA 1
ATOM 935 C C . PHE A 1 120 ? 9.574 -9.556 -6.918 1.00 62.16 120 PHE A C 1
ATOM 937 O O . PHE A 1 120 ? 8.692 -8.771 -6.597 1.00 62.16 120 PHE A O 1
ATOM 944 N N . LEU A 1 121 ? 10.131 -9.533 -8.136 1.00 66.44 121 LEU A N 1
ATOM 945 C CA . LEU A 1 121 ? 9.715 -8.622 -9.215 1.00 66.44 121 LEU A CA 1
ATOM 946 C C . LEU A 1 121 ? 8.852 -9.319 -10.281 1.00 66.44 121 LEU A C 1
ATOM 948 O O . LEU A 1 121 ? 8.590 -8.754 -11.340 1.00 66.44 121 LEU A O 1
ATOM 952 N N . ARG A 1 122 ? 8.400 -10.553 -10.024 1.00 68.44 122 ARG A N 1
ATOM 953 C CA . ARG A 1 122 ? 7.536 -11.332 -10.931 1.00 68.44 122 ARG A CA 1
ATOM 954 C C . ARG A 1 122 ? 6.055 -10.996 -10.767 1.00 68.44 122 ARG A C 1
ATOM 956 O O . ARG A 1 122 ? 5.212 -11.890 -10.759 1.00 68.44 122 ARG A O 1
ATOM 963 N N . LEU A 1 123 ? 5.732 -9.718 -10.610 1.00 71.12 123 LEU A N 1
ATOM 964 C CA . LEU A 1 123 ? 4.338 -9.299 -10.651 1.00 71.12 123 LEU A CA 1
ATOM 965 C C . LEU A 1 123 ? 3.838 -9.441 -12.098 1.00 71.12 123 LEU A C 1
ATOM 967 O O . LEU A 1 123 ? 4.536 -9.009 -13.021 1.00 71.12 123 LEU A O 1
ATOM 971 N N . PRO A 1 124 ? 2.666 -10.059 -12.331 1.00 67.56 124 PRO A N 1
ATOM 972 C CA . PRO A 1 124 ? 2.081 -10.202 -13.659 1.00 67.56 124 PRO A CA 1
ATOM 973 C C . PRO A 1 124 ? 1.451 -8.869 -14.076 1.00 67.56 124 PRO A C 1
ATOM 975 O O . PRO A 1 124 ? 0.238 -8.755 -14.224 1.00 67.56 124 PRO A O 1
ATOM 978 N N . VAL A 1 125 ? 2.280 -7.843 -14.225 1.00 69.94 125 VAL A N 1
ATOM 979 C CA . VAL A 1 125 ? 1.856 -6.554 -14.764 1.00 69.94 125 VAL A CA 1
ATOM 980 C C . VAL A 1 125 ? 1.852 -6.660 -16.283 1.00 69.94 125 VAL A C 1
ATOM 982 O O . VAL A 1 125 ? 2.681 -7.363 -16.878 1.00 69.94 125 VAL A O 1
ATOM 985 N N . GLU A 1 126 ? 0.896 -5.998 -16.923 1.00 72.12 126 GLU A N 1
ATOM 986 C CA . GLU A 1 126 ? 0.888 -5.901 -18.377 1.00 72.12 126 GLU A CA 1
ATOM 987 C C . GLU A 1 126 ? 2.176 -5.240 -18.880 1.00 72.12 126 GLU A C 1
ATOM 989 O O . GLU A 1 126 ? 2.864 -4.513 -18.162 1.00 72.12 126 GLU A O 1
ATOM 994 N N . SER A 1 127 ? 2.567 -5.548 -20.116 1.00 71.44 127 SER A N 1
ATOM 995 C CA . SER A 1 127 ? 3.768 -4.934 -20.678 1.00 71.44 127 SER A CA 1
ATOM 996 C C . SER A 1 127 ? 3.438 -3.519 -21.134 1.00 71.44 127 SER A C 1
ATOM 998 O O . SER A 1 127 ? 2.616 -3.347 -22.029 1.00 71.44 127 SER A O 1
ATOM 1000 N N . ASN A 1 128 ? 4.112 -2.528 -20.554 1.00 79.06 128 ASN A N 1
ATOM 1001 C CA . ASN A 1 128 ? 4.058 -1.154 -21.035 1.00 79.06 128 ASN A CA 1
ATOM 1002 C C . ASN A 1 128 ? 4.572 -1.089 -22.487 1.00 79.06 128 ASN A C 1
ATOM 1004 O O . ASN A 1 128 ? 5.679 -1.549 -22.781 1.00 79.06 128 ASN A O 1
ATOM 1008 N N . THR A 1 129 ? 3.758 -0.542 -23.394 1.00 80.38 129 THR A N 1
ATOM 1009 C CA . THR A 1 129 ? 4.074 -0.425 -24.826 1.00 80.38 129 THR A CA 1
ATOM 1010 C C . THR A 1 129 ? 5.155 0.615 -25.115 1.00 80.38 129 THR A C 1
ATOM 1012 O O . THR A 1 129 ? 5.831 0.515 -26.137 1.00 80.38 129 THR A O 1
ATOM 1015 N N . GLU A 1 130 ? 5.339 1.586 -24.218 1.00 83.56 130 GLU A N 1
ATOM 1016 C CA . GLU A 1 130 ? 6.297 2.687 -24.346 1.00 83.56 130 GLU A CA 1
ATOM 1017 C C . GLU A 1 130 ? 7.069 2.873 -23.023 1.00 83.56 130 GLU A C 1
ATOM 1019 O O . GLU A 1 130 ? 6.802 3.809 -22.266 1.00 83.56 130 GLU A O 1
ATOM 1024 N N . PRO A 1 131 ? 8.007 1.965 -22.687 1.00 84.75 131 PRO A N 1
ATOM 1025 C CA . PRO A 1 131 ? 8.755 2.049 -21.438 1.00 84.75 131 PRO A CA 1
ATOM 1026 C C . PRO A 1 131 ? 9.695 3.257 -21.411 1.00 84.75 131 PRO A C 1
ATOM 1028 O O . PRO A 1 131 ? 10.394 3.553 -22.384 1.00 84.75 131 PRO A O 1
ATOM 1031 N N . GLU A 1 132 ? 9.762 3.920 -20.259 1.00 87.38 132 GLU A N 1
ATOM 1032 C CA . GLU A 1 132 ? 10.719 4.996 -20.021 1.00 87.38 132 GLU A CA 1
ATOM 1033 C C . GLU A 1 132 ? 12.134 4.450 -19.780 1.00 87.38 132 GLU A C 1
ATOM 1035 O O . GLU A 1 132 ? 12.331 3.356 -19.247 1.00 87.38 132 GLU A O 1
ATOM 1040 N N . VAL A 1 133 ? 13.151 5.239 -20.141 1.00 86.50 133 VAL A N 1
ATOM 1041 C CA . VAL A 1 133 ? 14.547 4.899 -19.836 1.00 86.50 133 VAL A CA 1
ATOM 1042 C C . VAL A 1 133 ? 14.776 5.040 -18.335 1.00 86.50 133 VAL A C 1
ATOM 1044 O O . VAL A 1 133 ? 14.579 6.114 -17.776 1.00 86.50 133 VAL A O 1
ATOM 1047 N N . VAL A 1 134 ? 15.243 3.966 -17.702 1.00 86.62 134 VAL A N 1
ATOM 1048 C CA . VAL A 1 134 ? 15.514 3.932 -16.264 1.00 86.62 134 VAL A CA 1
ATOM 1049 C C . VAL A 1 134 ? 16.988 4.180 -15.959 1.00 86.62 134 VAL A C 1
ATOM 1051 O O . VAL A 1 134 ? 17.874 3.576 -16.573 1.00 86.62 134 VAL A O 1
ATOM 1054 N N . THR A 1 135 ? 17.269 5.048 -14.988 1.00 89.19 135 THR A N 1
ATOM 1055 C CA . THR A 1 135 ? 18.616 5.221 -14.430 1.00 89.19 135 THR A CA 1
ATOM 1056 C C . THR A 1 135 ? 18.784 4.443 -13.123 1.00 89.19 135 THR A C 1
ATOM 1058 O O . THR A 1 135 ? 17.820 3.981 -12.510 1.00 89.19 135 THR A O 1
ATOM 1061 N N . TYR A 1 136 ? 20.027 4.299 -12.657 1.00 88.94 136 TYR A N 1
ATOM 1062 C CA . TYR A 1 136 ? 20.283 3.720 -11.337 1.00 88.94 136 TYR A CA 1
ATOM 1063 C C . TYR A 1 136 ? 19.600 4.516 -10.215 1.00 88.94 136 TYR A C 1
ATOM 1065 O O . TYR A 1 136 ? 19.040 3.912 -9.303 1.00 88.94 136 TYR A O 1
ATOM 1073 N N . ASP A 1 137 ? 19.610 5.850 -10.297 1.00 92.38 137 ASP A N 1
ATOM 1074 C CA . ASP A 1 137 ? 19.000 6.711 -9.282 1.00 92.38 137 ASP A CA 1
ATOM 1075 C C . ASP A 1 137 ? 17.480 6.519 -9.217 1.00 92.38 137 ASP A C 1
ATOM 1077 O O . ASP A 1 137 ? 16.901 6.579 -8.135 1.00 92.38 137 ASP A O 1
ATOM 1081 N N . ASP A 1 138 ? 16.835 6.228 -10.348 1.00 89.81 138 ASP A N 1
ATOM 1082 C CA . ASP A 1 138 ? 15.397 5.952 -10.398 1.00 89.81 138 ASP A CA 1
ATOM 1083 C C . ASP A 1 138 ? 15.053 4.613 -9.736 1.00 89.81 138 ASP A C 1
ATOM 1085 O O . ASP A 1 138 ? 14.134 4.542 -8.917 1.00 89.81 138 ASP A O 1
ATOM 1089 N N . LEU A 1 139 ? 15.823 3.557 -10.031 1.00 87.69 139 LEU A N 1
ATOM 1090 C CA . LEU A 1 139 ? 15.664 2.258 -9.367 1.00 87.69 139 LEU A CA 1
ATOM 1091 C C . LEU A 1 139 ? 15.936 2.365 -7.868 1.00 87.69 139 LEU A C 1
ATOM 1093 O O . LEU A 1 139 ? 15.199 1.805 -7.059 1.00 87.69 139 LEU A O 1
ATOM 1097 N N . ARG A 1 140 ? 16.988 3.093 -7.491 1.00 91.56 140 ARG A N 1
ATOM 1098 C CA . ARG A 1 140 ? 17.348 3.316 -6.094 1.00 91.56 140 ARG A CA 1
ATOM 1099 C C . ARG A 1 140 ? 16.208 3.989 -5.335 1.00 91.56 140 ARG A C 1
ATOM 1101 O O . ARG A 1 140 ? 15.785 3.453 -4.317 1.00 91.56 140 ARG A O 1
ATOM 1108 N N . LYS A 1 141 ? 15.671 5.091 -5.865 1.00 93.69 141 LYS A N 1
ATOM 1109 C CA . LYS A 1 141 ? 14.529 5.798 -5.266 1.00 93.69 141 LYS A CA 1
ATOM 1110 C C . LYS A 1 141 ? 13.301 4.906 -5.127 1.00 93.69 141 LYS A C 1
ATOM 1112 O O . LYS A 1 141 ? 12.603 4.996 -4.128 1.00 93.69 141 LYS A O 1
ATOM 1117 N N . MET A 1 142 ? 13.040 4.036 -6.102 1.00 90.69 142 MET A N 1
ATOM 1118 C CA . MET A 1 142 ? 11.921 3.093 -6.035 1.00 90.69 142 MET A CA 1
ATOM 1119 C C . MET A 1 142 ? 12.047 2.140 -4.838 1.00 90.69 142 MET A C 1
ATOM 1121 O O . MET A 1 142 ? 11.079 1.941 -4.108 1.00 90.69 142 MET A O 1
ATOM 1125 N N . PHE A 1 143 ? 13.233 1.569 -4.611 1.00 91.69 143 PHE A N 1
ATOM 1126 C CA . PHE A 1 143 ? 13.462 0.680 -3.468 1.00 91.69 143 PHE A CA 1
ATOM 1127 C C . PHE A 1 143 ? 13.536 1.427 -2.133 1.00 91.69 143 PHE A C 1
ATOM 1129 O O . PHE A 1 143 ? 13.052 0.902 -1.135 1.00 91.69 143 PHE A O 1
ATOM 1136 N N . GLU A 1 144 ? 14.094 2.640 -2.113 1.00 96.81 144 GLU A N 1
ATOM 1137 C CA . GLU A 1 144 ? 14.061 3.518 -0.935 1.00 96.81 144 GLU A CA 1
ATOM 1138 C C . GLU A 1 144 ? 12.606 3.834 -0.547 1.00 96.81 144 GLU A C 1
ATOM 1140 O O . GLU A 1 144 ? 12.227 3.633 0.603 1.00 96.81 144 GLU A O 1
ATOM 1145 N N . GLN A 1 145 ? 11.750 4.184 -1.515 1.00 96.75 145 GLN A N 1
ATOM 1146 C CA . GLN A 1 145 ? 10.326 4.429 -1.271 1.00 96.75 145 GLN A CA 1
ATOM 1147 C C . GLN A 1 145 ? 9.595 3.183 -0.759 1.00 96.75 145 GLN A C 1
ATOM 1149 O O . GLN A 1 145 ? 8.805 3.274 0.180 1.00 96.75 145 GLN A O 1
ATOM 1154 N N . LEU A 1 146 ? 9.858 2.012 -1.351 1.00 95.31 146 LEU A N 1
ATOM 1155 C CA . LEU A 1 146 ? 9.285 0.750 -0.879 1.00 95.31 146 LEU A CA 1
ATOM 1156 C C . LEU A 1 146 ? 9.676 0.480 0.579 1.00 95.31 146 LEU A C 1
ATOM 1158 O O . LEU A 1 146 ? 8.827 0.086 1.375 1.00 95.31 146 LEU A O 1
ATOM 1162 N N . GLN A 1 147 ? 10.950 0.680 0.925 1.00 97.62 147 GLN A N 1
ATOM 1163 C CA . GLN A 1 147 ? 11.430 0.501 2.291 1.00 97.62 147 GLN A CA 1
ATOM 1164 C C . GLN A 1 147 ? 10.715 1.458 3.252 1.00 97.62 147 GLN A C 1
ATOM 1166 O O . GLN A 1 147 ? 10.179 1.005 4.261 1.00 97.62 147 GLN A O 1
ATOM 1171 N N . GLU A 1 148 ? 10.652 2.749 2.925 1.00 98.44 148 GLU A N 1
ATOM 1172 C CA . GLU A 1 148 ? 9.976 3.761 3.745 1.00 98.44 148 GLU A CA 1
ATOM 1173 C C . GLU A 1 148 ? 8.490 3.433 3.965 1.00 98.44 148 GLU A C 1
ATOM 1175 O O . GLU A 1 148 ? 7.981 3.516 5.088 1.00 98.44 148 GLU A O 1
ATOM 1180 N N . ASP A 1 149 ? 7.790 3.009 2.910 1.00 98.06 149 ASP A N 1
ATOM 1181 C CA . ASP A 1 149 ? 6.374 2.662 3.000 1.00 98.06 149 ASP A CA 1
ATOM 1182 C C . ASP A 1 149 ? 6.150 1.394 3.852 1.00 98.06 149 ASP A C 1
ATOM 1184 O O . ASP A 1 149 ? 5.187 1.310 4.626 1.00 98.06 149 ASP A O 1
ATOM 1188 N N . LEU A 1 150 ? 7.043 0.402 3.758 1.00 98.25 150 LEU A N 1
ATOM 1189 C CA . LEU A 1 150 ? 6.991 -0.805 4.590 1.00 98.25 150 LEU A CA 1
ATOM 1190 C C . LEU A 1 150 ? 7.314 -0.508 6.059 1.00 98.25 150 LEU A C 1
ATOM 1192 O O . LEU A 1 150 ? 6.624 -1.025 6.934 1.00 98.25 150 LEU A O 1
ATOM 1196 N N . GLU A 1 151 ? 8.278 0.368 6.348 1.00 98.50 151 GLU A N 1
ATOM 1197 C CA . GLU A 1 151 ? 8.569 0.824 7.715 1.00 98.50 151 GLU A CA 1
ATOM 1198 C C . GLU A 1 151 ? 7.363 1.559 8.328 1.00 98.50 151 GLU A C 1
ATOM 1200 O O . GLU A 1 151 ? 7.006 1.346 9.492 1.00 98.50 151 GLU A O 1
ATOM 1205 N N . ALA A 1 152 ? 6.670 2.391 7.543 1.00 98.12 152 ALA A N 1
ATOM 1206 C CA . ALA A 1 152 ? 5.444 3.061 7.980 1.00 98.12 152 ALA A CA 1
ATOM 1207 C C . ALA A 1 152 ? 4.289 2.073 8.242 1.00 98.12 152 ALA A C 1
ATOM 1209 O O . ALA A 1 152 ? 3.527 2.233 9.208 1.00 98.12 152 ALA A O 1
ATOM 1210 N N . THR A 1 153 ? 4.177 1.042 7.404 1.00 98.56 153 THR A N 1
ATOM 1211 C CA . THR A 1 153 ? 3.216 -0.058 7.565 1.00 98.56 153 THR A CA 1
ATOM 1212 C C . THR A 1 153 ? 3.512 -0.844 8.842 1.00 98.56 153 THR A C 1
ATOM 1214 O O . THR A 1 153 ? 2.623 -1.028 9.677 1.00 98.56 153 THR A O 1
ATOM 1217 N N . GLU A 1 154 ? 4.767 -1.254 9.043 1.00 98.31 154 GLU A N 1
ATOM 1218 C CA . GLU A 1 154 ? 5.218 -1.970 10.238 1.00 98.31 154 GLU A CA 1
ATOM 1219 C C . GLU A 1 154 ? 4.923 -1.156 11.494 1.00 98.31 154 GLU A C 1
ATOM 1221 O O . GLU A 1 154 ? 4.316 -1.663 12.436 1.00 98.31 154 GLU A O 1
ATOM 1226 N N . LYS A 1 155 ? 5.265 0.135 11.497 1.00 98.38 155 LYS A N 1
ATOM 1227 C CA . LYS A 1 155 ? 4.973 1.027 12.620 1.00 98.38 155 LYS A CA 1
ATOM 1228 C C . LYS A 1 155 ? 3.484 1.036 12.967 1.00 98.38 155 LYS A C 1
ATOM 1230 O O . LYS A 1 155 ? 3.141 1.011 14.148 1.00 98.38 155 LYS A O 1
ATOM 1235 N N . THR A 1 156 ? 2.605 1.032 11.968 1.00 98.00 156 THR A N 1
ATOM 1236 C CA . THR A 1 156 ? 1.149 0.996 12.173 1.00 98.00 156 THR A CA 1
ATOM 1237 C C . THR A 1 156 ? 0.693 -0.347 12.746 1.00 98.00 156 THR A C 1
ATOM 1239 O O . THR A 1 156 ? -0.008 -0.371 13.760 1.00 98.00 156 THR A O 1
ATOM 1242 N N . LEU A 1 157 ? 1.132 -1.459 12.150 1.00 97.62 157 LEU A N 1
ATOM 1243 C CA . LEU A 1 157 ? 0.752 -2.814 12.560 1.00 97.62 157 LEU A CA 1
ATOM 1244 C C . LEU A 1 157 ? 1.347 -3.219 13.916 1.00 97.62 157 LEU A C 1
ATOM 1246 O O . LEU A 1 157 ? 0.691 -3.918 14.682 1.00 97.62 157 LEU A O 1
ATOM 1250 N N . SER A 1 158 ? 2.537 -2.725 14.269 1.00 97.50 158 SER A N 1
ATOM 1251 C CA . SER A 1 158 ? 3.221 -3.019 15.540 1.00 97.50 158 SER A CA 1
ATOM 1252 C C . SER A 1 158 ? 2.420 -2.604 16.778 1.00 97.50 158 SER A C 1
ATOM 1254 O O . SER A 1 158 ? 2.683 -3.068 17.892 1.00 97.50 158 SER A O 1
ATOM 1256 N N . LEU A 1 159 ? 1.449 -1.710 16.596 1.00 96.94 159 LEU A N 1
ATOM 1257 C CA . LEU A 1 159 ? 0.612 -1.165 17.654 1.00 96.94 159 LEU A CA 1
ATOM 1258 C C . LEU A 1 159 ? -0.664 -1.991 17.881 1.00 96.94 159 LEU A C 1
ATOM 1260 O O . LEU A 1 159 ? -1.326 -1.769 18.886 1.00 96.94 159 LEU A O 1
ATOM 1264 N N . VAL A 1 160 ? -0.983 -2.940 16.997 1.00 96.88 160 VAL A N 1
ATOM 1265 C CA . VAL A 1 160 ? -2.064 -3.917 17.189 1.00 96.88 160 VAL A CA 1
ATOM 1266 C C . VAL A 1 160 ? -1.559 -5.011 18.131 1.00 96.88 160 VAL A C 1
ATOM 1268 O O . VAL A 1 160 ? -0.543 -5.647 17.846 1.00 96.88 160 VAL A O 1
ATOM 1271 N N . LYS A 1 161 ? -2.211 -5.199 19.284 1.00 94.62 161 LYS A N 1
ATOM 1272 C CA . LYS A 1 161 ? -1.776 -6.155 20.317 1.00 94.62 161 LYS A CA 1
ATOM 1273 C C . LYS A 1 161 ? -2.721 -7.342 20.470 1.00 94.62 161 LYS A C 1
ATOM 1275 O O . LYS A 1 161 ? -2.264 -8.411 20.875 1.00 94.62 161 LYS A O 1
ATOM 1280 N N . GLY A 1 162 ? -4.006 -7.154 20.189 1.00 91.62 162 GLY A N 1
ATOM 1281 C CA . GLY A 1 162 ? -5.033 -8.178 20.294 1.00 91.62 162 GLY A CA 1
ATOM 1282 C C . GLY A 1 162 ? -5.230 -9.010 19.028 1.00 91.62 162 GLY A C 1
ATOM 1283 O O . GLY A 1 162 ? -4.567 -8.846 18.004 1.00 91.62 162 GLY A O 1
ATOM 1284 N N . GLU A 1 163 ? -6.181 -9.938 19.120 1.00 92.38 163 GLU A N 1
ATOM 1285 C CA . GLU A 1 163 ? -6.677 -10.697 17.976 1.00 92.38 163 GLU A CA 1
ATOM 1286 C C . GLU A 1 163 ? -7.694 -9.847 17.204 1.00 92.38 163 GLU A C 1
ATOM 1288 O O . GLU A 1 163 ? -8.728 -9.457 17.747 1.00 92.38 163 GLU A O 1
ATOM 1293 N N . VAL A 1 164 ? -7.421 -9.596 15.922 1.00 93.56 164 VAL A N 1
ATOM 1294 C CA . VAL A 1 164 ? -8.320 -8.871 15.017 1.00 93.56 164 VAL A CA 1
ATOM 1295 C C . VAL A 1 164 ? -8.896 -9.839 13.987 1.00 93.56 164 VAL A C 1
ATOM 1297 O O . VAL A 1 164 ? -8.172 -10.639 13.394 1.00 93.56 164 VAL A O 1
ATOM 1300 N N . LYS A 1 165 ? -10.208 -9.756 13.745 1.00 90.88 165 LYS A N 1
ATOM 1301 C CA . LYS A 1 165 ? -10.909 -10.546 12.723 1.00 90.88 165 LYS A CA 1
ATOM 1302 C C . LYS A 1 165 ? -11.496 -9.616 11.681 1.00 90.88 165 LYS A C 1
ATOM 1304 O O . LYS A 1 165 ? -12.446 -8.898 11.973 1.00 90.88 165 LYS A O 1
ATOM 1309 N N . VAL A 1 166 ? -10.953 -9.664 10.467 1.00 88.00 166 VAL A N 1
ATOM 1310 C CA . VAL A 1 166 ? -11.463 -8.880 9.339 1.00 88.00 166 VAL A CA 1
ATOM 1311 C C . VAL A 1 166 ? -11.934 -9.827 8.240 1.00 88.00 166 VAL A C 1
ATOM 1313 O O . VAL A 1 166 ? -11.125 -10.611 7.739 1.00 88.00 166 VAL A O 1
ATOM 1316 N N . PRO A 1 167 ? -13.225 -9.802 7.866 1.00 87.38 167 PRO A N 1
ATOM 1317 C CA . PRO A 1 167 ? -13.678 -10.521 6.688 1.00 87.38 167 PRO A CA 1
ATOM 1318 C C . PRO A 1 167 ? -13.111 -9.825 5.447 1.00 87.38 167 PRO A C 1
ATOM 1320 O O . PRO A 1 167 ? -13.332 -8.636 5.244 1.00 87.38 167 PRO A O 1
ATOM 1323 N N . VAL A 1 168 ? -12.356 -10.563 4.633 1.00 88.94 168 VAL A N 1
ATOM 1324 C CA . VAL A 1 168 ? -11.820 -10.056 3.366 1.00 88.94 168 VAL A CA 1
ATOM 1325 C C . VAL A 1 168 ? -12.055 -11.094 2.284 1.00 88.94 168 VAL A C 1
ATOM 1327 O O . VAL A 1 168 ? -11.529 -12.211 2.346 1.00 88.94 168 VAL A O 1
ATOM 1330 N N . ARG A 1 169 ? -12.809 -10.722 1.251 1.00 92.69 169 ARG A N 1
ATOM 1331 C CA . ARG A 1 169 ? -12.865 -11.478 0.000 1.00 92.69 169 ARG A CA 1
ATOM 1332 C C . ARG A 1 169 ? -11.589 -11.233 -0.805 1.00 92.69 169 ARG A C 1
ATOM 1334 O O . ARG A 1 169 ? -11.556 -10.430 -1.723 1.00 92.69 169 ARG A O 1
ATOM 1341 N N . ILE A 1 170 ? -10.520 -11.967 -0.490 1.00 87.62 170 ILE A N 1
ATOM 1342 C CA . ILE A 1 170 ? -9.198 -11.776 -1.125 1.00 87.62 170 ILE A CA 1
ATOM 1343 C C . ILE A 1 170 ? -9.282 -11.801 -2.662 1.00 87.62 170 ILE 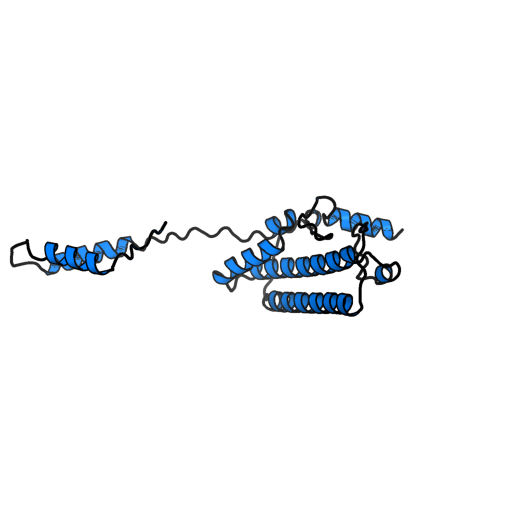A C 1
ATOM 1345 O O . ILE A 1 170 ? -8.601 -11.034 -3.329 1.00 87.62 170 ILE A O 1
ATOM 1349 N N . GLY A 1 171 ? -10.151 -12.637 -3.238 1.00 88.56 171 GLY A N 1
ATOM 1350 C CA . GLY A 1 171 ? -10.321 -12.712 -4.689 1.00 88.56 171 GLY A CA 1
ATOM 1351 C C . GLY A 1 171 ? -10.875 -11.439 -5.339 1.00 88.56 171 GLY A C 1
ATOM 1352 O O . GLY A 1 171 ? -10.613 -11.226 -6.517 1.00 88.56 171 GLY A O 1
ATOM 1353 N N . THR A 1 172 ? -11.619 -10.596 -4.618 1.00 92.06 172 THR A N 1
ATOM 1354 C CA . THR A 1 172 ? -12.244 -9.385 -5.180 1.00 92.06 172 THR A CA 1
ATOM 1355 C C . THR A 1 172 ? -11.380 -8.139 -5.053 1.00 92.06 172 THR A C 1
ATOM 1357 O O . THR A 1 172 ? -11.692 -7.149 -5.711 1.00 92.06 172 THR A O 1
ATOM 1360 N N . VAL A 1 173 ? -10.279 -8.208 -4.298 1.00 94.00 173 VAL A N 1
ATOM 1361 C CA . VAL A 1 173 ? -9.336 -7.100 -4.108 1.00 94.00 173 VAL A CA 1
ATOM 1362 C C . VAL A 1 173 ? -8.828 -6.596 -5.459 1.00 94.00 173 VAL A C 1
ATOM 1364 O O . VAL A 1 173 ? -8.338 -7.383 -6.274 1.00 94.00 173 VAL A O 1
ATOM 1367 N N . LEU A 1 174 ? -8.957 -5.290 -5.667 1.00 94.25 174 LEU A N 1
ATOM 1368 C CA . LEU A 1 174 ? -8.476 -4.537 -6.819 1.00 94.25 174 LEU A CA 1
ATOM 1369 C C . LEU A 1 174 ? -7.215 -3.759 -6.442 1.00 94.25 174 LEU A C 1
ATOM 1371 O O . LEU A 1 174 ? -7.158 -3.188 -5.353 1.00 94.25 174 LEU A O 1
ATOM 1375 N N . LEU A 1 175 ? -6.232 -3.747 -7.341 1.00 92.12 175 LEU A N 1
ATOM 1376 C CA . LEU A 1 175 ? -4.983 -3.003 -7.190 1.00 92.12 175 LEU A CA 1
ATOM 1377 C C . LEU A 1 175 ? -4.685 -2.265 -8.494 1.00 92.12 175 LEU A C 1
ATOM 1379 O O . LEU A 1 175 ? -4.721 -2.899 -9.540 1.00 92.12 175 LEU A O 1
ATOM 1383 N N . ASP A 1 176 ? -4.365 -0.977 -8.431 1.00 92.75 176 ASP A N 1
ATOM 1384 C CA . ASP A 1 176 ? -3.921 -0.195 -9.597 1.00 92.75 176 ASP A CA 1
ATOM 1385 C C . ASP A 1 176 ? -2.433 -0.488 -9.858 1.00 92.75 176 ASP A C 1
ATOM 1387 O O . ASP A 1 176 ? -1.530 0.167 -9.321 1.00 92.75 176 ASP A O 1
ATOM 1391 N N . LEU A 1 177 ? -2.157 -1.557 -10.608 1.00 89.31 177 LEU A N 1
ATOM 1392 C CA . LEU A 1 177 ? -0.802 -2.072 -10.807 1.00 89.31 177 LEU A CA 1
ATOM 1393 C C . LEU A 1 177 ? -0.051 -1.338 -11.915 1.00 89.31 177 LEU A C 1
ATOM 1395 O O . LEU A 1 177 ? 1.186 -1.308 -11.877 1.00 89.31 177 LEU A O 1
ATOM 1399 N N . ASN A 1 178 ? -0.773 -0.804 -12.900 1.00 87.94 178 ASN A N 1
ATOM 1400 C CA . ASN A 1 178 ? -0.215 -0.064 -14.029 1.00 87.94 178 ASN A CA 1
ATOM 1401 C C . ASN A 1 178 ? -0.084 1.454 -13.747 1.00 87.94 178 ASN A C 1
ATOM 1403 O O . ASN A 1 178 ? 0.714 2.127 -14.403 1.00 87.94 178 ASN A O 1
ATOM 1407 N N . GLY A 1 179 ? -0.782 1.980 -12.737 1.00 88.00 179 GLY A N 1
ATOM 1408 C CA . GLY A 1 179 ? -0.711 3.372 -12.294 1.00 88.00 179 GLY A CA 1
ATOM 1409 C C . GLY A 1 179 ? -1.548 4.337 -13.122 1.00 88.00 179 GLY A C 1
ATOM 1410 O O . GLY A 1 179 ? -1.222 5.526 -13.172 1.00 88.00 179 GLY A O 1
ATOM 1411 N N . ASP A 1 180 ? -2.586 3.857 -13.807 1.00 86.06 180 ASP A N 1
ATOM 1412 C CA . ASP A 1 180 ? -3.467 4.695 -14.624 1.00 86.06 180 ASP A CA 1
ATOM 1413 C C . ASP A 1 180 ? -4.563 5.415 -13.807 1.00 86.06 180 ASP A C 1
ATOM 1415 O O . ASP A 1 180 ? -5.313 6.245 -14.343 1.00 86.06 180 ASP A O 1
ATOM 1419 N N . GLY A 1 181 ? -4.613 5.158 -12.495 1.00 86.56 181 GLY A N 1
ATOM 1420 C CA . GLY A 1 181 ? -5.572 5.734 -11.561 1.00 86.56 181 GLY A CA 1
ATOM 1421 C C . GLY A 1 181 ? -6.909 4.995 -11.515 1.00 86.56 181 GLY A C 1
ATOM 1422 O O . GLY A 1 181 ? -7.852 5.497 -10.889 1.00 86.56 181 GLY A O 1
ATOM 1423 N N . LYS A 1 182 ? -7.032 3.843 -12.182 1.00 87.19 182 LYS A N 1
ATOM 1424 C CA . LYS A 1 182 ? -8.215 2.987 -12.176 1.00 87.19 182 LYS A CA 1
ATOM 1425 C C . LYS A 1 182 ? -7.796 1.543 -11.950 1.00 87.19 182 LYS A C 1
ATOM 1427 O O . LYS A 1 182 ? -7.231 0.905 -12.819 1.00 87.19 182 LYS A O 1
ATOM 1432 N N . ALA A 1 183 ? -8.197 0.994 -10.811 1.00 86.50 183 ALA A N 1
ATOM 1433 C CA . ALA A 1 183 ? -8.064 -0.437 -10.612 1.00 86.50 183 ALA A CA 1
ATOM 1434 C C . ALA A 1 183 ? -9.139 -1.171 -11.432 1.00 86.50 183 ALA A C 1
ATOM 1436 O O . ALA A 1 183 ? -10.328 -1.156 -11.083 1.00 86.50 183 ALA A O 1
ATOM 1437 N N . ASP A 1 184 ? -8.726 -1.785 -12.535 1.00 86.75 184 ASP A N 1
ATOM 1438 C CA . ASP A 1 184 ? -9.629 -2.444 -13.478 1.00 86.75 184 ASP A CA 1
ATOM 1439 C C . ASP A 1 184 ? -9.854 -3.923 -13.130 1.00 86.75 184 ASP A C 1
ATOM 1441 O O . ASP A 1 184 ? -9.091 -4.561 -12.406 1.00 86.75 184 ASP A O 1
ATOM 1445 N N . ASP A 1 185 ? -10.925 -4.521 -13.668 1.00 85.94 185 ASP A N 1
ATOM 1446 C CA . ASP A 1 185 ? -11.291 -5.913 -13.368 1.00 85.94 185 ASP A CA 1
ATOM 1447 C C . ASP A 1 185 ? -10.161 -6.909 -13.687 1.00 85.94 185 ASP A C 1
ATOM 1449 O O . ASP A 1 185 ? -10.104 -7.984 -13.089 1.00 85.94 185 ASP A O 1
ATOM 1453 N N . ASP A 1 186 ? -9.273 -6.585 -14.631 1.00 84.56 186 ASP A N 1
ATOM 1454 C CA . ASP A 1 186 ? -8.093 -7.380 -15.001 1.00 84.56 186 ASP A CA 1
ATOM 1455 C C . ASP A 1 186 ? -6.978 -7.366 -13.943 1.00 84.56 186 ASP A C 1
ATOM 1457 O O . ASP A 1 186 ? -6.177 -8.307 -13.862 1.00 84.56 186 ASP A O 1
ATOM 1461 N N . GLU A 1 187 ? -7.004 -6.388 -13.044 1.00 83.69 187 GLU A N 1
ATOM 1462 C CA . GLU A 1 187 ? -6.079 -6.223 -11.924 1.00 83.69 187 GLU A CA 1
ATOM 1463 C C . GLU A 1 187 ? -6.645 -6.758 -10.601 1.00 83.69 187 GLU A C 1
ATOM 1465 O O . GLU A 1 187 ? -6.085 -6.547 -9.524 1.00 83.69 187 GLU A O 1
ATOM 1470 N N . ARG A 1 188 ? -7.737 -7.532 -10.658 1.00 90.69 188 ARG A N 1
ATOM 1471 C CA . ARG A 1 188 ? -8.197 -8.287 -9.490 1.00 90.69 188 ARG A CA 1
ATOM 1472 C C . ARG A 1 188 ? -7.183 -9.339 -9.072 1.00 90.69 188 ARG A C 1
ATOM 1474 O O . ARG A 1 188 ? -6.637 -10.078 -9.899 1.00 90.69 188 ARG A O 1
ATOM 1481 N N . PHE A 1 189 ? -7.047 -9.512 -7.761 1.00 88.50 189 PHE A N 1
ATOM 1482 C CA . PHE A 1 189 ? -6.102 -10.450 -7.161 1.00 88.50 189 PHE A CA 1
ATOM 1483 C C . PHE A 1 189 ? -6.226 -11.881 -7.708 1.00 88.50 189 PHE A C 1
ATOM 1485 O O . PHE A 1 189 ? -5.218 -12.535 -7.968 1.00 88.50 189 PHE A O 1
ATOM 1492 N N . TRP A 1 190 ? -7.445 -12.377 -7.954 1.00 87.81 190 TRP A N 1
ATOM 1493 C CA . TRP A 1 190 ? -7.626 -13.727 -8.503 1.00 87.81 190 TRP A CA 1
ATOM 1494 C C . TRP A 1 190 ? -7.076 -13.877 -9.933 1.00 87.81 190 TRP A C 1
ATOM 1496 O O . TRP A 1 190 ? -6.522 -14.927 -10.260 1.00 87.81 190 TRP A O 1
ATOM 1506 N N . LYS A 1 191 ? -7.174 -12.838 -10.776 1.00 87.19 191 LYS A N 1
ATOM 1507 C CA . LYS A 1 191 ? -6.623 -12.851 -12.141 1.00 87.19 191 LYS A CA 1
ATOM 1508 C C . LYS A 1 191 ? -5.108 -12.723 -12.135 1.00 87.19 191 LYS A C 1
ATOM 1510 O O . LYS A 1 191 ? -4.438 -13.372 -12.934 1.00 87.19 191 LYS A O 1
ATOM 1515 N N . ILE A 1 192 ? -4.566 -11.915 -11.225 1.00 84.38 192 ILE A N 1
ATOM 1516 C CA . ILE A 1 192 ? -3.123 -11.817 -10.967 1.00 84.38 192 ILE A CA 1
ATOM 1517 C C . ILE A 1 192 ? -2.590 -13.201 -10.581 1.00 84.38 192 ILE A C 1
ATOM 1519 O O . ILE A 1 192 ? -1.695 -13.729 -11.239 1.00 84.38 192 ILE A O 1
ATOM 1523 N N . TYR A 1 193 ? -3.201 -13.838 -9.580 1.00 83.25 193 TYR A N 1
ATOM 1524 C CA . TYR A 1 193 ? -2.829 -15.179 -9.133 1.00 83.25 193 TYR A CA 1
ATOM 1525 C C . TYR A 1 193 ? -2.902 -16.217 -10.265 1.00 83.25 193 TYR A C 1
ATOM 1527 O O . TYR A 1 193 ? -1.961 -16.985 -10.468 1.00 83.25 193 TYR A O 1
ATOM 1535 N N . ALA A 1 194 ? -3.983 -16.204 -11.052 1.00 85.62 194 ALA A N 1
ATOM 1536 C CA . ALA A 1 194 ? -4.132 -17.096 -12.198 1.00 85.62 194 ALA A CA 1
ATOM 1537 C C . ALA A 1 194 ? -3.004 -16.908 -13.230 1.00 85.62 194 ALA A C 1
ATOM 1539 O O . ALA A 1 194 ? -2.429 -17.894 -13.688 1.00 85.62 194 ALA A O 1
ATOM 1540 N N . ARG A 1 195 ? -2.630 -15.660 -13.552 1.00 82.69 195 ARG A N 1
ATOM 1541 C CA . ARG A 1 195 ? -1.521 -15.350 -14.473 1.00 82.69 195 ARG A CA 1
ATOM 1542 C C . ARG A 1 195 ? -0.168 -15.839 -13.952 1.00 82.69 195 ARG A C 1
ATOM 1544 O O . ARG A 1 195 ? 0.621 -16.350 -14.740 1.00 82.69 195 ARG A O 1
ATOM 1551 N N . MET A 1 196 ? 0.093 -15.731 -12.648 1.00 76.44 196 MET A N 1
ATOM 1552 C CA . MET A 1 196 ? 1.345 -16.218 -12.051 1.00 76.44 196 MET A CA 1
ATOM 1553 C C . MET A 1 196 ? 1.476 -17.739 -12.131 1.00 76.44 196 MET A C 1
ATOM 1555 O O . MET A 1 196 ? 2.551 -18.239 -12.453 1.00 76.44 196 MET A O 1
ATOM 1559 N N . ASN A 1 197 ? 0.389 -18.474 -11.881 1.00 77.25 197 ASN A N 1
ATOM 1560 C CA . ASN A 1 197 ? 0.401 -19.933 -11.991 1.00 77.25 197 ASN A CA 1
ATOM 1561 C C . ASN A 1 197 ? 0.592 -20.398 -13.441 1.00 77.25 197 ASN A C 1
ATOM 1563 O O . ASN A 1 197 ? 1.306 -21.365 -13.670 1.00 77.25 197 ASN A O 1
ATOM 1567 N N . LEU A 1 198 ? 0.019 -19.684 -14.415 1.00 71.12 198 LEU A N 1
ATOM 1568 C CA . LEU A 1 198 ? 0.210 -19.984 -15.839 1.00 71.12 198 LEU A CA 1
ATOM 1569 C C . LEU A 1 198 ? 1.646 -19.727 -16.328 1.00 71.12 198 LEU A C 1
ATOM 1571 O O . LEU A 1 198 ? 2.069 -20.332 -17.303 1.00 71.12 198 LEU A O 1
ATOM 1575 N N . GLN A 1 199 ? 2.399 -18.833 -15.681 1.00 61.62 199 GLN A N 1
ATOM 1576 C CA . GLN A 1 199 ? 3.804 -18.547 -16.016 1.00 61.62 199 GLN A CA 1
ATOM 1577 C C . GLN A 1 199 ? 4.806 -19.519 -15.368 1.00 61.62 199 GLN A C 1
ATOM 1579 O O . GLN A 1 199 ? 6.006 -19.412 -15.624 1.00 61.62 199 GLN A O 1
ATOM 1584 N N . ALA A 1 200 ? 4.342 -20.415 -14.491 1.00 58.47 200 ALA A N 1
ATOM 1585 C CA . ALA A 1 200 ? 5.176 -21.405 -13.809 1.00 58.47 200 ALA A CA 1
ATOM 1586 C C . ALA A 1 200 ? 5.279 -22.749 -14.562 1.00 58.47 200 ALA A C 1
ATOM 1588 O O . ALA A 1 200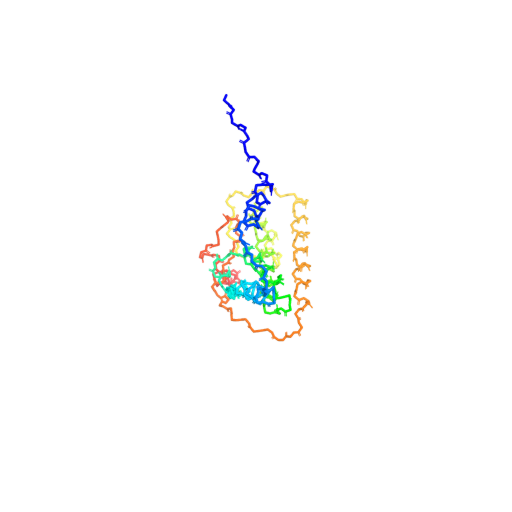 ? 6.070 -23.601 -14.147 1.00 58.47 200 ALA A O 1
ATOM 1589 N N . GLU A 1 201 ? 4.497 -22.925 -15.632 1.00 49.38 201 GLU A N 1
ATOM 1590 C CA . GLU A 1 201 ? 4.490 -24.083 -16.544 1.00 49.38 201 GLU A CA 1
ATOM 1591 C C . GLU A 1 201 ? 5.314 -23.811 -17.813 1.00 49.38 201 GLU A C 1
ATOM 1593 O O . GLU A 1 201 ? 5.977 -24.764 -18.287 1.00 49.38 201 GLU A O 1
#

Secondary structure (DSSP, 8-state):
---------TTHHHHHHHHHTSS----S-HHHHHHHHHHHHGGG-------PPPP-HHHHHHHT-HHHHHHHHHHHHHH-TT-HHHHHHHHHHHHHHHHHHHHHHHHHH---TTGGGSGGG---PPPPSSPPPPPHHHHHHHHHHHHHHHHHHHHHHTT--S-------GGG-B---S-SS---GGGBHHHHHHHHHHTT-

Foldseek 3Di:
DDDDDDDDDPVVVVVVVVVVVPPDDDDDDPPVVVVVVVVVVVVPPPDPPPPPPPLALQVCQLFQVLVVSLVVLVVVCVVVVLPLQSLLSNLVSLLLVLQQLLLQLCQQQFPDPVLCVPPVSVFPDDGNPDHDHDDPVSVVVNVVSSVVSNVVSCVSNVSRDDDHDDDYPQQSGFHNSNPPPGRDPCRGPVNRVVVSVVVVD

Sequence (201 aa):
MNPAIFRCSEEEISLSLESIMLHGAGRKNHRIWWAVAALTVIVHLGEMSAAAEPFDLEKYLDTGKIAEGIVAADEVLKRTPDDETVRFGKGILQFLQSVEKLSQGLYRYGPSQQARQLPFLRLPVESNTEPEVVTYDDLRKMFEQLQEDLEATEKTLSLVKGEVKVPVRIGTVLLDLNGDGKADDDERFWKIYARMNLQAE

Radius of gyration: 29.38 Å; chains: 1; bounding box: 61×74×68 Å

pLDDT: mean 77.03, std 21.0, range [34.81, 98.62]